Protein AF-A0A955DG25-F1 (afdb_monomer)

Nearest PDB structures (foldseek):
  6nkl-assembly1_D-2  TM=2.083E-01  e=7.242E+00  Haemophilus influenzae

Radius of gyration: 35.33 Å; Cα contacts (8 Å, |Δi|>4): 118; chains: 1; bounding box: 69×76×108 Å

Mean predicted aligned error: 14.89 Å

Foldseek 3Di:
DVVVVVVVVVVVVVVVVVVVVVVVVVVVVVVVVVVVVVVVVVVVVVVVVVCVVCVVVVVVVVPDDPQLFAQKDWDCFDADPVRDTDHTPPDIDGRPQLQDDDPVPHFRWDQDPVRDIDGSVQDDDPSVVVCCVPPDPPPSNVVRVVVVVVVVVVDDPVVVVVVVVVVVPPPPPPPPPPPPPPPVVVVVVPDDPVVVVVVVVVVVVVVVVPPD

Sequence (212 aa):
MYRARRTWWIVFGAAVTAVLLALAWITVTVIRLDDARAAGENDRLALWRMDAWLMPRLARESARSYAEYESYHAIDVAYNDQYMQLAPNQVYVASPLLTFESDVFPLHFQFDAQGTVTSPQVPTGNRRDLAEATCLLPGVVPDRENRMAAFVDAVDLDALRHRVETSVDVPAMTAAATPVPIPWIADAAGQTEVGQTARSLAEQSKRADGAA

Structure (mmCIF, N/CA/C/O backbone):
data_AF-A0A955DG25-F1
#
_entry.id   AF-A0A955DG25-F1
#
loop_
_atom_site.group_PDB
_atom_site.id
_atom_site.type_symbol
_atom_site.label_atom_id
_atom_site.label_alt_id
_atom_site.label_comp_id
_atom_site.label_asym_id
_atom_site.label_entity_id
_atom_site.label_seq_id
_atom_site.pdbx_PDB_ins_code
_atom_site.Cartn_x
_atom_site.Cartn_y
_atom_site.Cartn_z
_atom_site.occupancy
_atom_site.B_iso_or_equiv
_atom_site.auth_seq_id
_atom_site.auth_comp_id
_atom_site.auth_asym_id
_atom_site.auth_atom_id
_atom_site.pdbx_PDB_model_num
ATOM 1 N N . MET A 1 1 ? 40.930 6.396 -75.994 1.00 53.50 1 MET A N 1
ATOM 2 C CA . MET A 1 1 ? 40.266 7.498 -75.251 1.00 53.50 1 MET A CA 1
ATOM 3 C C . MET A 1 1 ? 39.022 7.094 -74.435 1.00 53.50 1 MET A C 1
ATOM 5 O O . MET A 1 1 ? 38.650 7.849 -73.549 1.00 53.50 1 MET A O 1
ATOM 9 N N . TYR A 1 2 ? 38.415 5.909 -74.617 1.00 56.81 2 TYR A N 1
ATOM 10 C CA . TYR A 1 2 ? 37.235 5.476 -73.830 1.00 56.81 2 TYR A CA 1
ATOM 11 C C . TYR A 1 2 ? 37.501 5.139 -72.344 1.00 56.81 2 TYR A C 1
ATOM 13 O O . TYR A 1 2 ? 36.599 5.256 -71.517 1.00 56.81 2 TYR A O 1
ATOM 21 N N . ARG A 1 3 ? 38.732 4.754 -71.969 1.00 62.50 3 ARG A N 1
ATOM 22 C CA . ARG A 1 3 ? 39.066 4.357 -70.585 1.00 62.50 3 ARG A CA 1
ATOM 23 C C . ARG A 1 3 ? 39.032 5.520 -69.583 1.00 62.50 3 ARG A C 1
ATOM 25 O O . ARG A 1 3 ? 38.525 5.335 -68.486 1.00 62.50 3 ARG A O 1
ATOM 32 N N . ALA A 1 4 ? 39.483 6.715 -69.974 1.00 70.00 4 ALA A N 1
ATOM 33 C CA . ALA A 1 4 ? 39.546 7.880 -69.082 1.00 70.00 4 ALA A CA 1
ATOM 34 C C . ALA A 1 4 ? 38.156 8.368 -68.633 1.00 70.00 4 ALA A C 1
ATOM 36 O O . ALA A 1 4 ? 37.971 8.726 -67.474 1.00 70.00 4 ALA A O 1
ATOM 37 N N . ARG A 1 5 ? 37.151 8.306 -69.522 1.00 79.94 5 ARG A N 1
ATOM 38 C CA . ARG A 1 5 ? 35.761 8.644 -69.172 1.00 79.94 5 ARG A CA 1
ATOM 39 C C . ARG A 1 5 ? 35.173 7.655 -68.166 1.00 79.94 5 ARG A C 1
ATOM 41 O O . ARG A 1 5 ? 34.505 8.075 -67.231 1.00 79.94 5 ARG A O 1
ATOM 48 N N . ARG A 1 6 ? 35.455 6.355 -68.316 1.00 82.81 6 ARG A N 1
ATOM 49 C CA . ARG A 1 6 ? 34.952 5.316 -67.403 1.00 82.81 6 ARG A CA 1
ATOM 50 C C . ARG A 1 6 ? 35.509 5.474 -65.985 1.00 82.81 6 ARG A C 1
ATOM 52 O O . ARG A 1 6 ? 34.750 5.332 -65.035 1.00 82.81 6 ARG A O 1
ATOM 59 N N . THR A 1 7 ? 36.790 5.814 -65.836 1.00 85.56 7 THR A N 1
ATOM 60 C CA . THR A 1 7 ? 37.400 6.040 -64.513 1.00 85.56 7 THR A CA 1
ATOM 61 C C . THR A 1 7 ? 36.779 7.236 -63.792 1.00 85.56 7 THR A C 1
ATOM 63 O O . THR A 1 7 ? 36.535 7.168 -62.593 1.00 85.56 7 THR A O 1
ATOM 66 N N . TRP A 1 8 ? 36.457 8.309 -64.518 1.00 90.12 8 TRP A N 1
ATOM 67 C CA . TRP A 1 8 ? 35.855 9.511 -63.932 1.00 90.12 8 TRP A CA 1
ATOM 68 C C . TRP A 1 8 ? 34.440 9.256 -63.387 1.00 90.12 8 TRP A C 1
ATOM 70 O O . TRP A 1 8 ? 34.118 9.673 -62.277 1.00 90.12 8 TRP A O 1
ATOM 80 N N . TRP A 1 9 ? 33.629 8.477 -64.111 1.00 93.56 9 TRP A N 1
ATOM 81 C CA . TRP A 1 9 ? 32.314 8.033 -63.632 1.00 93.56 9 TRP A CA 1
ATOM 82 C C . TRP A 1 9 ? 32.395 7.132 -62.395 1.00 93.56 9 TRP A C 1
ATOM 84 O O . TRP A 1 9 ? 31.532 7.222 -61.527 1.00 93.56 9 TRP A O 1
ATOM 9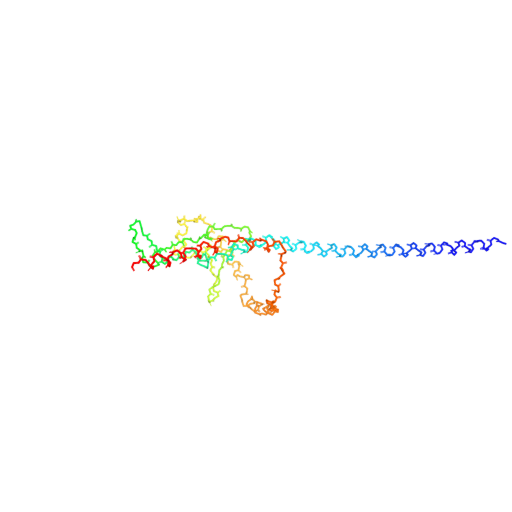4 N N . ILE A 1 10 ? 33.437 6.300 -62.282 1.00 94.62 10 ILE A N 1
ATOM 95 C CA . ILE A 1 10 ? 33.661 5.471 -61.089 1.00 94.62 10 ILE A CA 1
ATOM 96 C C . ILE A 1 10 ? 33.986 6.349 -59.876 1.00 94.62 10 ILE A C 1
ATOM 98 O O . ILE A 1 10 ? 33.404 6.142 -58.817 1.00 94.62 10 ILE A O 1
ATOM 102 N N . VAL A 1 11 ? 34.864 7.347 -60.026 1.00 93.56 11 VAL A N 1
ATOM 103 C CA . VAL A 1 11 ? 35.205 8.281 -58.935 1.00 93.56 11 VAL A CA 1
ATOM 104 C C . VAL A 1 11 ? 33.974 9.068 -58.486 1.00 93.56 11 VAL A C 1
ATOM 106 O O . VAL A 1 11 ? 33.716 9.173 -57.290 1.00 93.56 11 VAL A O 1
ATOM 109 N N . PHE A 1 12 ? 33.178 9.565 -59.435 1.00 94.94 12 PHE A N 1
ATOM 110 C CA . PHE A 1 12 ? 31.930 10.258 -59.127 1.00 94.94 12 PHE A CA 1
ATOM 111 C C . PHE A 1 12 ? 30.931 9.347 -58.397 1.00 94.94 12 PHE A C 1
ATOM 113 O O . PHE A 1 12 ? 30.417 9.713 -57.342 1.00 94.94 12 PHE A O 1
ATOM 120 N N . GLY A 1 13 ? 30.700 8.136 -58.914 1.00 96.56 13 GLY A N 1
ATOM 121 C CA . GLY A 1 13 ? 29.813 7.159 -58.283 1.00 96.56 13 GLY A CA 1
ATOM 122 C C . GLY A 1 13 ? 30.269 6.773 -56.874 1.00 96.56 13 GLY A C 1
ATOM 123 O O . GLY A 1 13 ? 29.444 6.691 -55.965 1.00 96.56 13 GLY A O 1
ATOM 124 N N . ALA A 1 14 ? 31.577 6.609 -56.661 1.00 96.25 14 ALA A N 1
ATOM 125 C CA . ALA A 1 14 ? 32.151 6.353 -55.343 1.00 96.25 14 ALA A CA 1
ATOM 126 C C . ALA A 1 14 ? 31.916 7.526 -54.377 1.00 96.25 14 ALA A C 1
ATOM 128 O O . ALA A 1 14 ? 31.499 7.297 -53.244 1.00 96.25 14 ALA A O 1
ATOM 129 N N . ALA A 1 15 ? 32.108 8.771 -54.827 1.00 95.31 15 ALA A N 1
ATOM 130 C CA . ALA A 1 15 ? 31.859 9.960 -54.011 1.00 95.31 15 ALA A CA 1
ATOM 131 C C . ALA A 1 15 ? 30.381 10.079 -53.601 1.00 95.31 15 ALA A C 1
ATOM 133 O O . ALA A 1 15 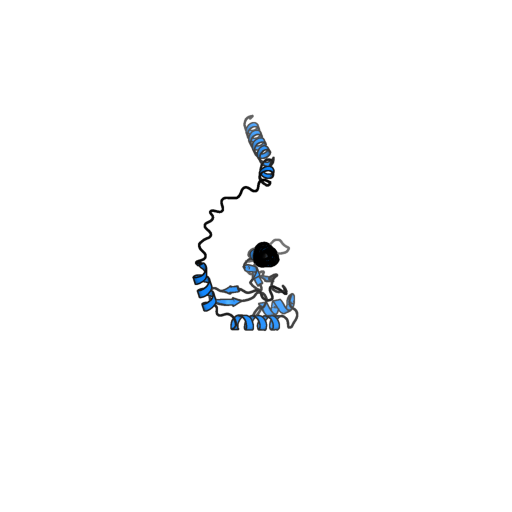? 30.082 10.266 -52.424 1.00 95.31 15 ALA A O 1
ATOM 134 N N . VAL A 1 16 ? 29.451 9.894 -54.542 1.00 97.75 16 VAL A N 1
ATOM 135 C CA . VAL A 1 16 ? 28.005 9.901 -54.254 1.00 97.75 16 VAL A CA 1
ATOM 136 C C . VAL A 1 16 ? 27.633 8.782 -53.280 1.00 97.75 16 VAL A C 1
ATOM 138 O O . VAL A 1 16 ? 26.905 9.017 -52.319 1.00 97.75 16 VAL A O 1
ATOM 141 N N . THR A 1 17 ? 28.169 7.577 -53.482 1.00 97.88 17 THR A N 1
ATOM 142 C CA . THR A 1 17 ? 27.906 6.432 -52.597 1.00 97.88 17 THR A CA 1
ATOM 143 C C . THR A 1 17 ? 28.418 6.691 -51.181 1.00 97.88 17 THR A C 1
ATOM 145 O O . THR A 1 17 ? 27.712 6.403 -50.219 1.00 97.88 17 THR A O 1
ATOM 148 N N . ALA A 1 18 ? 29.607 7.283 -51.038 1.00 97.50 18 ALA A N 1
ATOM 149 C CA . ALA A 1 18 ? 30.157 7.652 -49.737 1.00 97.50 18 ALA A CA 1
ATOM 150 C C . ALA A 1 18 ? 29.274 8.678 -49.009 1.00 97.50 18 ALA A C 1
ATOM 152 O O . ALA A 1 18 ? 29.005 8.517 -47.820 1.00 97.50 18 ALA A O 1
ATOM 153 N N . VAL A 1 19 ? 28.769 9.691 -49.723 1.00 97.88 19 VAL A N 1
ATOM 154 C CA . VAL A 1 19 ? 27.844 10.687 -49.155 1.00 97.88 19 VAL A CA 1
ATOM 155 C C . VAL A 1 19 ? 26.527 10.039 -48.724 1.00 97.88 19 VAL A C 1
ATOM 157 O O . VAL A 1 19 ? 26.056 10.299 -47.619 1.00 97.88 19 VAL A O 1
ATOM 160 N N . LEU A 1 20 ? 25.944 9.166 -49.550 1.00 98.06 20 LEU A N 1
ATOM 161 C CA . LEU A 1 20 ? 24.702 8.465 -49.206 1.00 98.06 20 LEU A CA 1
ATOM 162 C C . LEU A 1 20 ? 24.877 7.528 -48.008 1.00 98.06 20 LEU A C 1
ATOM 164 O O . LEU A 1 20 ? 24.003 7.483 -47.147 1.00 98.06 20 LEU A O 1
ATOM 168 N N . LEU A 1 21 ? 26.007 6.821 -47.916 1.00 98.06 21 LEU A N 1
ATOM 169 C CA . LEU A 1 21 ? 26.331 5.991 -46.755 1.00 98.06 21 LEU A CA 1
ATOM 170 C C . LEU A 1 21 ? 26.481 6.831 -45.487 1.00 98.06 21 LEU A C 1
ATOM 172 O O . LEU A 1 21 ? 25.949 6.446 -44.449 1.00 98.06 21 LEU A O 1
ATOM 176 N N . ALA A 1 22 ? 27.155 7.981 -45.568 1.00 97.69 22 ALA A N 1
ATOM 177 C CA . ALA A 1 22 ? 27.288 8.890 -44.435 1.00 97.69 22 ALA A CA 1
ATOM 178 C C . ALA A 1 22 ? 25.919 9.416 -43.973 1.00 97.69 22 ALA A C 1
ATOM 180 O O . ALA A 1 22 ? 25.624 9.386 -42.781 1.00 97.69 22 ALA A O 1
ATOM 181 N N . LEU A 1 23 ? 25.058 9.831 -44.909 1.00 98.19 23 LEU A N 1
ATOM 182 C CA . LEU A 1 23 ? 23.711 10.304 -44.592 1.00 98.19 23 LEU A CA 1
ATOM 183 C C . LEU A 1 23 ? 22.862 9.191 -43.966 1.00 98.19 23 LEU A C 1
ATOM 185 O O . LEU A 1 23 ? 22.279 9.395 -42.906 1.00 98.19 23 LEU A O 1
ATOM 189 N N . ALA A 1 24 ? 22.849 8.001 -44.573 1.00 97.50 24 ALA A N 1
ATOM 190 C CA . ALA A 1 24 ? 22.124 6.846 -44.053 1.00 97.50 24 ALA A CA 1
ATOM 191 C C . ALA A 1 24 ? 22.615 6.449 -42.653 1.00 97.50 24 ALA A C 1
ATOM 193 O O . ALA A 1 24 ? 21.808 6.148 -41.775 1.00 97.50 24 ALA A O 1
ATOM 194 N N . TRP A 1 25 ? 23.929 6.495 -42.417 1.00 98.31 25 TRP A N 1
ATOM 195 C CA . TRP A 1 25 ? 24.515 6.210 -41.111 1.00 98.31 25 TRP A CA 1
ATOM 196 C C . TRP A 1 25 ? 24.087 7.230 -40.047 1.00 98.31 25 TRP A C 1
ATOM 198 O O . TRP A 1 25 ? 23.696 6.833 -38.945 1.00 98.31 25 TRP A O 1
ATOM 208 N N . ILE A 1 26 ? 24.085 8.526 -40.377 1.00 97.88 26 ILE A N 1
ATOM 209 C CA . ILE A 1 26 ? 23.597 9.579 -39.473 1.00 97.88 26 ILE A CA 1
ATOM 210 C C . ILE A 1 26 ? 22.108 9.375 -39.181 1.00 97.88 26 ILE A C 1
ATOM 212 O O . ILE A 1 26 ? 21.716 9.392 -38.017 1.00 97.88 26 ILE A O 1
ATOM 216 N N . THR A 1 27 ? 21.284 9.111 -40.199 1.00 97.50 27 THR A N 1
ATOM 217 C CA . THR A 1 27 ? 19.847 8.856 -40.022 1.00 97.50 27 THR A CA 1
ATOM 218 C C . THR A 1 27 ? 19.591 7.668 -39.096 1.00 97.50 27 THR A C 1
ATOM 220 O O . THR A 1 27 ? 18.805 7.787 -38.161 1.00 97.50 27 THR A O 1
ATOM 223 N N . VAL A 1 28 ? 20.291 6.545 -39.288 1.00 97.19 28 VAL A N 1
ATOM 224 C CA . VAL A 1 28 ? 20.166 5.376 -38.400 1.00 97.19 28 VAL A CA 1
ATOM 225 C C . VAL A 1 28 ? 20.610 5.708 -36.974 1.00 97.19 28 VAL A C 1
ATOM 227 O O . VAL A 1 28 ? 20.003 5.233 -36.018 1.00 97.19 28 VAL A O 1
ATOM 230 N N . THR A 1 29 ? 21.646 6.531 -36.812 1.00 96.31 29 THR A N 1
ATOM 231 C CA . THR A 1 29 ? 22.130 6.947 -35.489 1.00 96.31 29 THR A CA 1
ATOM 232 C C . THR A 1 29 ? 21.106 7.816 -34.760 1.00 96.31 29 THR A C 1
ATOM 234 O O . THR A 1 29 ? 20.857 7.584 -33.581 1.00 96.31 29 THR A O 1
ATOM 237 N N . VAL A 1 30 ? 20.475 8.768 -35.456 1.00 97.00 30 VAL A N 1
ATOM 238 C CA . VAL A 1 30 ? 19.411 9.612 -34.885 1.00 97.00 30 VAL A CA 1
ATOM 239 C C . VAL A 1 30 ? 18.206 8.766 -34.473 1.00 97.00 30 VAL A C 1
ATOM 241 O O . VAL A 1 30 ? 17.768 8.877 -33.336 1.00 97.00 30 VAL A O 1
ATOM 244 N N . ILE A 1 31 ? 17.743 7.850 -35.333 1.00 96.31 31 ILE A N 1
ATOM 245 C CA . ILE A 1 31 ? 16.610 6.964 -35.009 1.00 96.31 31 ILE A CA 1
ATOM 246 C C . ILE A 1 31 ? 16.902 6.134 -33.751 1.00 96.31 31 ILE A C 1
ATOM 248 O O . ILE A 1 31 ? 16.075 6.065 -32.850 1.00 96.31 31 ILE A O 1
ATOM 252 N N . ARG A 1 32 ? 18.109 5.564 -33.634 1.00 94.44 32 ARG A N 1
ATOM 253 C CA . ARG A 1 32 ? 18.503 4.792 -32.442 1.00 94.44 32 ARG A CA 1
ATOM 254 C C . ARG A 1 32 ? 18.518 5.628 -31.161 1.00 94.44 32 ARG A C 1
ATOM 256 O O . ARG A 1 32 ? 18.238 5.096 -30.089 1.00 94.44 32 ARG A O 1
ATOM 263 N N . LEU A 1 33 ? 18.885 6.907 -31.254 1.00 94.94 33 LEU A N 1
ATOM 264 C CA . LEU A 1 33 ? 18.873 7.825 -30.112 1.00 94.94 33 LEU A CA 1
ATOM 265 C C . LEU A 1 33 ? 17.444 8.204 -29.714 1.00 94.94 33 LEU A C 1
ATOM 267 O O . LEU A 1 33 ? 17.143 8.242 -28.521 1.00 94.94 33 LEU A O 1
ATOM 271 N N . ASP A 1 34 ? 16.572 8.441 -30.693 1.00 93.94 34 ASP A N 1
ATOM 272 C CA . ASP A 1 34 ? 15.161 8.740 -30.449 1.00 93.94 34 ASP A CA 1
ATOM 273 C C . ASP A 1 34 ? 14.436 7.544 -29.819 1.00 93.94 34 ASP A C 1
ATOM 275 O O . ASP A 1 34 ? 13.716 7.730 -28.839 1.00 93.94 34 ASP A O 1
ATOM 279 N N . ASP A 1 35 ? 14.697 6.318 -30.284 1.00 92.75 35 ASP A N 1
ATOM 280 C CA . ASP A 1 35 ? 14.146 5.093 -29.687 1.00 92.75 35 ASP A CA 1
ATOM 281 C C . ASP A 1 35 ? 14.567 4.941 -28.214 1.00 92.75 35 ASP A C 1
ATOM 283 O O . ASP A 1 35 ? 13.740 4.658 -27.343 1.00 92.75 35 ASP A O 1
ATOM 287 N N . ALA A 1 36 ? 15.847 5.189 -27.906 1.00 90.69 36 ALA A N 1
ATOM 288 C CA . ALA A 1 36 ? 16.353 5.144 -26.534 1.00 90.69 36 ALA A CA 1
ATOM 289 C C . ALA A 1 36 ? 15.727 6.235 -25.645 1.00 90.69 36 ALA A C 1
ATOM 291 O O . ALA A 1 36 ? 15.409 5.987 -24.480 1.00 90.69 36 ALA A O 1
ATOM 292 N N . ARG A 1 37 ? 15.510 7.441 -26.190 1.00 89.19 37 ARG A N 1
ATOM 293 C CA . ARG A 1 37 ? 14.840 8.540 -25.481 1.00 89.19 37 ARG A CA 1
ATOM 294 C C . ARG A 1 37 ? 13.361 8.234 -25.233 1.00 89.19 37 ARG A C 1
ATOM 296 O O . ARG A 1 37 ? 12.865 8.516 -24.145 1.00 89.19 37 ARG A O 1
ATOM 303 N N . ALA A 1 38 ? 12.676 7.648 -26.213 1.00 90.25 38 ALA A N 1
ATOM 304 C CA . ALA A 1 38 ? 11.273 7.263 -26.107 1.00 90.25 38 ALA A CA 1
ATOM 305 C C . ALA A 1 38 ? 11.058 6.171 -25.050 1.00 90.25 38 ALA A C 1
ATOM 307 O O . ALA A 1 38 ? 10.103 6.255 -24.280 1.00 90.25 38 ALA A O 1
ATOM 308 N N . ALA A 1 39 ? 11.963 5.189 -24.959 1.00 87.69 39 ALA A N 1
ATOM 309 C CA . ALA A 1 39 ? 11.925 4.177 -23.904 1.00 87.69 39 ALA A CA 1
ATOM 310 C C . ALA A 1 39 ? 12.012 4.814 -22.504 1.00 87.69 39 ALA A C 1
ATOM 312 O O . ALA A 1 39 ? 11.156 4.558 -21.660 1.00 87.69 39 ALA A O 1
ATOM 313 N N . GLY A 1 40 ? 12.971 5.723 -22.287 1.00 90.19 40 GLY A N 1
ATOM 314 C CA . GLY A 1 40 ? 13.120 6.407 -20.998 1.00 90.19 40 GLY A CA 1
ATOM 315 C C . GLY A 1 40 ? 11.932 7.305 -20.627 1.00 90.19 40 GLY A C 1
ATOM 316 O O . GLY A 1 40 ? 11.541 7.362 -19.461 1.00 90.19 40 GLY A O 1
ATOM 317 N N . GLU A 1 41 ? 11.324 7.987 -21.602 1.00 93.12 41 GLU A N 1
ATOM 318 C CA . GLU A 1 41 ? 10.116 8.789 -21.361 1.00 93.12 41 GLU A CA 1
ATOM 319 C C . GLU A 1 41 ? 8.910 7.903 -21.022 1.00 93.12 41 GLU A C 1
ATOM 321 O O . GLU A 1 41 ? 8.152 8.222 -20.109 1.00 93.12 41 GLU A O 1
ATOM 326 N N . ASN A 1 42 ? 8.756 6.758 -21.694 1.00 91.56 42 ASN A N 1
ATOM 327 C CA . ASN A 1 42 ? 7.696 5.801 -21.383 1.00 91.56 42 ASN A CA 1
ATOM 328 C C . ASN A 1 42 ? 7.823 5.255 -19.958 1.00 91.56 42 ASN A C 1
ATOM 330 O O . ASN A 1 42 ? 6.819 5.204 -19.247 1.00 91.56 42 ASN A O 1
ATOM 334 N N . ASP A 1 43 ? 9.037 4.912 -19.523 1.00 93.25 43 ASP A N 1
ATOM 335 C CA . ASP A 1 43 ? 9.297 4.448 -18.157 1.00 93.25 43 ASP A CA 1
ATOM 336 C C . ASP A 1 43 ? 8.965 5.537 -17.131 1.00 93.25 43 ASP A C 1
ATOM 338 O O . ASP A 1 43 ? 8.280 5.285 -16.136 1.00 93.25 43 ASP A O 1
ATOM 342 N N . ARG A 1 44 ? 9.376 6.782 -17.398 1.00 93.62 44 ARG A N 1
ATOM 343 C CA . ARG A 1 44 ? 9.054 7.934 -16.549 1.00 93.62 44 ARG A CA 1
ATOM 344 C C . ARG A 1 44 ? 7.547 8.180 -16.467 1.00 93.62 44 ARG A C 1
ATOM 346 O O . ARG A 1 44 ? 7.033 8.434 -15.379 1.00 93.62 44 ARG A O 1
ATOM 353 N N . LEU A 1 45 ? 6.831 8.100 -17.588 1.00 96.69 45 LEU A N 1
ATOM 354 C CA . LEU A 1 45 ? 5.376 8.253 -17.632 1.00 96.69 45 LEU A CA 1
ATOM 355 C C . LEU A 1 45 ? 4.665 7.103 -16.921 1.00 96.69 45 LEU A C 1
ATOM 357 O O . LEU A 1 45 ? 3.665 7.338 -16.245 1.00 96.69 45 LEU A O 1
ATOM 361 N N . ALA A 1 46 ? 5.163 5.874 -17.057 1.00 96.50 46 ALA A N 1
ATOM 362 C CA . ALA A 1 46 ? 4.643 4.724 -16.333 1.00 96.50 46 ALA A CA 1
ATOM 363 C C . ALA A 1 46 ? 4.804 4.929 -14.824 1.00 96.50 46 ALA A C 1
ATOM 365 O O . ALA A 1 46 ? 3.817 4.828 -14.098 1.00 96.50 46 ALA A O 1
ATOM 366 N N . LEU A 1 47 ? 5.997 5.320 -14.369 1.00 96.38 47 LEU A N 1
ATOM 367 C CA . LEU A 1 47 ? 6.255 5.613 -12.961 1.00 96.38 47 LEU A CA 1
ATOM 368 C C . LEU A 1 47 ? 5.366 6.750 -12.452 1.00 96.38 47 LEU A C 1
ATOM 370 O O . LEU A 1 47 ? 4.757 6.627 -11.396 1.00 96.38 47 LEU A O 1
ATOM 374 N N . TRP A 1 48 ? 5.224 7.826 -13.228 1.00 95.31 48 TRP A N 1
ATOM 375 C CA . TRP A 1 48 ? 4.368 8.947 -12.848 1.00 95.31 48 TRP A CA 1
ATOM 376 C C . TRP A 1 48 ? 2.889 8.551 -12.771 1.00 95.31 48 TRP A C 1
ATOM 378 O O . TRP A 1 48 ? 2.188 8.964 -11.853 1.00 95.31 48 TRP A O 1
ATOM 388 N N . ARG A 1 49 ? 2.404 7.704 -13.689 1.00 96.25 49 ARG A N 1
ATOM 389 C CA . ARG A 1 49 ? 1.038 7.155 -13.634 1.00 96.25 49 ARG A CA 1
ATOM 390 C C . ARG A 1 49 ? 0.835 6.245 -12.427 1.00 96.25 49 ARG A C 1
ATOM 392 O O . ARG A 1 49 ? -0.227 6.301 -11.813 1.00 96.25 49 ARG A O 1
ATOM 399 N N . MET A 1 50 ? 1.827 5.420 -12.095 1.00 95.88 50 MET A N 1
ATOM 400 C CA . MET A 1 50 ? 1.789 4.570 -10.905 1.00 95.88 50 MET A CA 1
ATOM 401 C C . MET A 1 50 ? 1.740 5.417 -9.631 1.00 95.88 50 MET A C 1
ATOM 403 O O . MET A 1 50 ? 0.879 5.187 -8.785 1.00 95.88 50 MET A O 1
ATOM 407 N N . ASP A 1 51 ? 2.597 6.433 -9.532 1.00 95.12 51 ASP A N 1
ATOM 408 C CA . ASP A 1 51 ? 2.657 7.331 -8.378 1.00 95.12 51 ASP A CA 1
ATOM 409 C C . ASP A 1 51 ? 1.359 8.135 -8.222 1.00 95.12 51 ASP A C 1
ATOM 411 O O . ASP A 1 51 ? 0.729 8.121 -7.165 1.00 95.12 51 ASP A O 1
ATOM 415 N N . ALA A 1 52 ? 0.860 8.723 -9.312 1.00 94.94 52 ALA A N 1
ATOM 416 C CA . ALA A 1 52 ? -0.408 9.448 -9.314 1.00 94.94 52 ALA A CA 1
ATOM 417 C C . ALA A 1 52 ? -1.605 8.559 -8.923 1.00 94.94 52 ALA A C 1
ATOM 419 O O . ALA A 1 52 ? -2.556 9.037 -8.302 1.00 94.94 52 ALA A O 1
ATOM 420 N N . TRP A 1 53 ? -1.577 7.265 -9.259 1.00 94.38 53 TRP A N 1
ATOM 421 C CA . TRP A 1 53 ? -2.613 6.315 -8.852 1.00 94.38 53 TRP A CA 1
ATOM 422 C C . TRP A 1 53 ? -2.490 5.897 -7.377 1.00 94.38 53 TRP A C 1
ATOM 424 O O . TRP A 1 53 ? -3.511 5.691 -6.707 1.00 94.38 53 TRP A O 1
ATOM 434 N N . LEU A 1 54 ? -1.266 5.780 -6.856 1.00 94.62 54 LEU A N 1
ATOM 435 C CA . LEU A 1 54 ? -0.994 5.353 -5.483 1.00 94.62 54 LEU A CA 1
ATOM 436 C C . LEU A 1 54 ? -1.197 6.482 -4.461 1.00 94.62 54 LEU A C 1
ATOM 438 O O . LEU A 1 54 ? -1.772 6.243 -3.398 1.00 94.62 54 LEU A O 1
ATOM 442 N N . MET A 1 55 ? -0.785 7.709 -4.781 1.00 94.50 55 MET A N 1
ATOM 443 C CA . MET A 1 55 ? -0.753 8.836 -3.841 1.00 94.50 55 MET A CA 1
ATOM 444 C C . MET A 1 55 ? -2.087 9.103 -3.121 1.00 94.50 55 MET A C 1
ATOM 446 O O . MET A 1 55 ? -2.091 9.148 -1.890 1.00 94.50 55 MET A O 1
ATOM 450 N N . PRO A 1 56 ? -3.251 9.192 -3.797 1.00 93.81 56 PRO A N 1
ATOM 451 C CA . PRO A 1 56 ? -4.526 9.431 -3.110 1.00 93.81 56 PRO A CA 1
ATOM 452 C C . PRO A 1 56 ? -4.958 8.278 -2.195 1.00 93.81 56 PRO A C 1
ATOM 454 O O . PRO A 1 56 ? -5.755 8.463 -1.275 1.00 93.81 56 PRO A O 1
ATOM 457 N N . ARG A 1 57 ? -4.481 7.059 -2.463 1.00 91.81 57 ARG A N 1
ATOM 458 C CA . ARG A 1 57 ? -4.744 5.894 -1.614 1.00 91.81 57 ARG A CA 1
ATOM 459 C C . ARG A 1 57 ? -3.890 5.958 -0.359 1.00 91.81 57 ARG A C 1
ATOM 461 O O . ARG A 1 57 ? -4.437 5.862 0.732 1.00 91.81 57 ARG A O 1
ATOM 468 N N . LEU A 1 58 ? -2.597 6.219 -0.524 1.00 91.12 58 LEU A N 1
ATOM 469 C CA . LEU A 1 58 ? -1.674 6.359 0.594 1.00 91.12 58 LEU A CA 1
ATOM 470 C C . LEU A 1 58 ? -2.051 7.535 1.504 1.00 91.12 58 LEU A C 1
ATOM 472 O O . LEU A 1 58 ? -2.042 7.382 2.718 1.00 91.12 58 LEU A O 1
ATOM 476 N N . ALA A 1 59 ? -2.473 8.666 0.929 1.00 92.75 59 ALA A N 1
ATOM 477 C CA . ALA A 1 59 ? -2.916 9.836 1.687 1.00 92.75 59 ALA A CA 1
ATOM 478 C C . ALA A 1 59 ? -4.114 9.536 2.608 1.00 92.75 59 ALA A C 1
ATOM 480 O O . ALA A 1 59 ? -4.193 10.064 3.716 1.00 92.75 59 ALA A O 1
ATOM 481 N N . ARG A 1 60 ? -5.041 8.669 2.171 1.00 91.25 60 ARG A N 1
ATOM 482 C CA . ARG A 1 60 ? -6.163 8.230 3.014 1.00 91.25 60 ARG A CA 1
ATOM 483 C C . ARG A 1 60 ? -5.685 7.359 4.163 1.00 91.25 60 ARG A C 1
ATOM 485 O O . ARG A 1 60 ? -6.094 7.598 5.289 1.00 91.25 60 ARG A O 1
ATOM 492 N N . GLU A 1 61 ? -4.807 6.399 3.890 1.00 91.00 61 GLU A N 1
ATOM 493 C CA . GLU A 1 61 ? -4.277 5.522 4.937 1.00 91.00 61 GLU A CA 1
ATOM 494 C C . GLU A 1 61 ? -3.402 6.289 5.942 1.00 91.00 61 GLU A C 1
ATOM 496 O O . GLU A 1 61 ? -3.493 6.028 7.137 1.00 91.00 61 GLU A O 1
ATOM 501 N N . SER A 1 62 ? -2.639 7.301 5.504 1.00 90.44 62 SER A N 1
ATOM 502 C CA . SER A 1 62 ? -1.836 8.147 6.404 1.00 90.44 62 SER A CA 1
ATOM 503 C C . SER A 1 62 ? -2.667 9.078 7.286 1.00 90.44 62 SER A C 1
ATOM 505 O O . SER A 1 62 ? -2.183 9.543 8.312 1.00 90.44 62 SER A O 1
ATOM 507 N N . ALA A 1 63 ? -3.895 9.396 6.870 1.00 92.25 63 ALA A N 1
ATOM 508 C CA . ALA A 1 63 ? -4.806 10.230 7.647 1.00 92.25 63 ALA A CA 1
ATOM 509 C C . ALA A 1 63 ? -5.591 9.429 8.702 1.00 92.25 63 ALA A C 1
ATOM 511 O O . ALA A 1 63 ? -6.253 10.036 9.545 1.00 92.25 63 ALA A O 1
ATOM 512 N N . ARG A 1 64 ? -5.544 8.089 8.662 1.00 91.75 64 ARG A N 1
ATOM 513 C CA . ARG A 1 64 ? -6.233 7.242 9.642 1.00 91.75 64 ARG A CA 1
ATOM 514 C C . ARG A 1 64 ? -5.537 7.292 10.992 1.00 91.75 64 ARG A C 1
ATOM 516 O O . ARG A 1 64 ? -4.312 7.243 11.084 1.00 91.75 64 ARG A O 1
ATOM 523 N N . SER A 1 65 ? -6.341 7.324 12.049 1.00 91.19 65 SER A N 1
ATOM 524 C CA . SER A 1 65 ? -5.834 7.179 13.411 1.00 91.19 65 SER A CA 1
ATOM 525 C C . SER A 1 65 ? -5.378 5.744 13.670 1.00 91.19 65 SER A C 1
ATOM 527 O O . SER A 1 65 ? -5.993 4.792 13.190 1.00 91.19 65 SER A O 1
ATOM 529 N N . TYR A 1 66 ? -4.354 5.586 14.508 1.00 89.31 66 TYR A N 1
ATOM 530 C CA . TYR A 1 66 ? -3.902 4.278 14.985 1.00 89.31 66 TYR A CA 1
ATOM 531 C C . TYR A 1 66 ? -5.043 3.462 15.622 1.00 89.31 66 TYR A C 1
ATOM 533 O O . TYR A 1 66 ? -5.144 2.263 15.388 1.00 89.31 66 TYR A O 1
ATOM 541 N N . ALA A 1 67 ? -5.964 4.112 16.343 1.00 90.75 67 ALA A N 1
ATOM 542 C CA . ALA A 1 67 ? -7.091 3.436 16.994 1.00 90.75 67 ALA A CA 1
ATOM 543 C C . ALA A 1 67 ? -8.045 2.726 16.008 1.00 90.75 67 ALA A C 1
ATOM 545 O O . ALA A 1 67 ? -8.762 1.804 16.394 1.00 90.75 67 ALA A O 1
ATOM 546 N N . GLU A 1 68 ? -8.054 3.114 14.726 1.00 92.88 68 GLU A N 1
ATOM 547 C CA . GLU A 1 68 ? -8.850 2.428 13.699 1.00 92.88 68 GLU A CA 1
ATOM 548 C C . GLU A 1 68 ? -8.273 1.057 13.319 1.00 92.88 68 GLU A C 1
ATOM 550 O O . GLU A 1 68 ? -8.999 0.226 12.776 1.00 92.88 68 GLU A O 1
ATOM 555 N N . TYR A 1 69 ? -7.002 0.780 13.612 1.00 93.06 69 TYR A N 1
ATOM 556 C CA . TYR A 1 69 ? -6.382 -0.521 13.344 1.00 93.06 69 TYR A CA 1
ATOM 557 C C . TYR A 1 69 ? -6.691 -1.569 14.423 1.00 93.06 69 TYR A C 1
ATOM 559 O O . TYR A 1 69 ? -6.399 -2.752 14.246 1.00 93.06 69 TYR A O 1
ATOM 567 N N . GLU A 1 70 ? -7.374 -1.180 15.500 1.00 91.75 70 GLU A N 1
ATOM 568 C CA . GLU A 1 70 ? -8.000 -2.118 16.425 1.00 91.75 70 GLU A CA 1
ATOM 569 C C . GLU A 1 70 ? -9.432 -2.427 15.983 1.00 91.75 70 GLU A C 1
ATOM 571 O O . GLU A 1 70 ? -10.162 -1.547 15.545 1.00 91.75 70 GLU A O 1
ATOM 576 N N . SER A 1 71 ? -9.888 -3.673 16.134 1.00 92.75 71 SER A N 1
ATOM 577 C CA . SER A 1 71 ? -11.263 -4.056 15.758 1.00 92.75 71 SER A CA 1
ATOM 578 C C . SER A 1 71 ? -12.329 -3.238 16.503 1.00 92.75 71 SER A C 1
ATOM 580 O O . SER A 1 71 ? -13.357 -2.873 15.935 1.00 92.75 71 SER A O 1
ATOM 582 N N . TYR A 1 72 ? -12.055 -2.935 17.773 1.00 93.19 72 TYR A N 1
ATOM 583 C CA . TYR A 1 72 ? -12.856 -2.063 18.626 1.00 93.19 72 TYR A CA 1
ATOM 584 C C . TYR A 1 72 ? -11.907 -1.263 19.504 1.00 93.19 72 TYR A C 1
ATOM 586 O O . TYR A 1 72 ? -11.064 -1.877 20.159 1.00 93.19 72 TYR A O 1
ATOM 594 N N . HIS A 1 73 ? -12.091 0.052 19.561 1.00 91.50 73 HIS A N 1
ATOM 595 C CA . HIS A 1 73 ? -11.347 0.929 20.462 1.00 91.50 73 HIS A CA 1
ATOM 596 C C . HIS A 1 73 ? -12.302 1.604 21.447 1.00 91.50 73 HIS A C 1
ATOM 598 O O . HIS A 1 73 ? -13.481 1.826 21.152 1.00 91.50 73 HIS A O 1
ATOM 604 N N . ALA A 1 74 ? -11.793 1.894 22.640 1.00 91.06 74 ALA A N 1
ATOM 605 C CA . ALA A 1 74 ? -12.528 2.649 23.640 1.00 91.06 74 ALA A CA 1
ATOM 606 C C . ALA A 1 74 ? -12.505 4.145 23.304 1.00 91.06 74 ALA A C 1
ATOM 608 O O . ALA A 1 74 ? -11.511 4.653 22.786 1.00 91.06 74 ALA A O 1
ATOM 609 N N . ILE A 1 75 ? -13.590 4.849 23.625 1.00 88.81 75 ILE A N 1
ATOM 610 C CA . ILE A 1 75 ? -13.606 6.315 23.602 1.00 88.81 75 ILE A CA 1
ATOM 611 C C . ILE A 1 75 ? -13.414 6.833 25.029 1.00 88.81 75 ILE A C 1
ATOM 613 O O . ILE A 1 75 ? -14.083 6.367 25.953 1.00 88.81 75 ILE A O 1
ATOM 6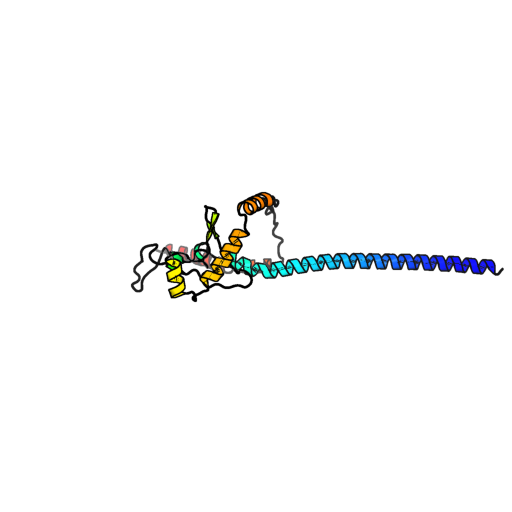17 N N . ASP A 1 76 ? -12.550 7.834 25.197 1.00 85.81 76 ASP A N 1
ATOM 618 C CA . ASP A 1 76 ? -12.288 8.458 26.502 1.00 85.81 76 ASP A CA 1
ATOM 619 C C . ASP A 1 76 ? -13.471 9.286 27.018 1.00 85.81 76 ASP A C 1
ATOM 621 O O . ASP A 1 76 ? -13.688 9.403 28.226 1.00 85.81 76 ASP A O 1
ATOM 625 N N . VAL A 1 77 ? -14.242 9.878 26.103 1.00 88.56 77 VAL A N 1
ATOM 626 C CA . VAL A 1 77 ? -15.352 10.771 26.432 1.00 88.56 77 VAL A CA 1
ATOM 627 C C . VAL A 1 77 ? -16.589 10.346 25.655 1.00 88.56 77 VAL A C 1
ATOM 629 O O . VAL A 1 77 ? -16.679 10.533 24.443 1.00 88.56 77 VAL A O 1
ATOM 632 N N . ALA A 1 78 ? -17.562 9.799 26.376 1.00 90.75 78 ALA A N 1
ATOM 633 C CA . ALA A 1 78 ? -18.888 9.494 25.864 1.00 90.75 78 ALA A CA 1
ATOM 634 C C . ALA A 1 78 ? -19.939 10.024 26.840 1.00 90.75 78 ALA A C 1
ATOM 636 O O . ALA A 1 78 ? -19.748 9.982 28.056 1.00 90.75 78 ALA A O 1
ATOM 637 N N . TYR A 1 79 ? -21.049 10.516 26.302 1.00 91.81 79 TYR A N 1
ATOM 638 C CA . TYR A 1 79 ? -22.189 10.986 27.079 1.00 91.81 79 TYR A CA 1
ATOM 639 C C . TYR A 1 79 ? -23.408 10.146 26.726 1.00 91.81 79 TYR A C 1
ATOM 641 O O . TYR A 1 79 ? -23.583 9.759 25.569 1.00 91.81 79 TYR A O 1
ATOM 649 N N . ASN A 1 80 ? -24.248 9.862 27.716 1.00 92.69 80 ASN A N 1
ATOM 650 C CA . ASN A 1 80 ? -25.564 9.291 27.453 1.00 92.69 80 ASN A CA 1
ATOM 651 C C . ASN A 1 80 ? -26.554 10.375 26.973 1.00 92.69 80 ASN A C 1
ATOM 653 O O . ASN A 1 80 ? -26.222 11.556 26.861 1.00 92.69 80 ASN A O 1
ATOM 657 N N . ASP A 1 81 ? -27.792 9.969 26.712 1.00 92.88 81 ASP A N 1
ATOM 658 C CA . ASP A 1 81 ? -28.909 10.843 26.334 1.00 92.88 81 ASP A CA 1
ATOM 659 C C . ASP A 1 81 ? -29.238 11.926 27.379 1.00 92.88 81 ASP A C 1
ATOM 661 O O . ASP A 1 81 ? -29.788 12.973 27.044 1.00 92.88 81 ASP A O 1
ATOM 665 N N . GLN A 1 82 ? -28.859 11.703 28.637 1.00 95.12 82 GLN A N 1
ATOM 666 C CA . GLN A 1 82 ? -29.004 12.644 29.749 1.00 95.12 82 GLN A CA 1
ATOM 667 C C . GLN A 1 82 ? -27.790 13.573 29.929 1.00 95.12 82 GLN A C 1
ATOM 669 O O . GLN A 1 82 ? -27.713 14.281 30.933 1.00 95.12 82 GLN A O 1
ATOM 674 N N . TYR A 1 83 ? -26.840 13.584 28.986 1.00 92.50 83 TYR A N 1
ATOM 675 C CA . TYR A 1 83 ? -25.590 14.354 29.052 1.00 92.50 83 TYR A CA 1
ATOM 676 C C . TYR A 1 83 ? -24.696 14.016 30.256 1.00 92.50 83 TYR A C 1
ATOM 678 O O . TYR A 1 83 ? -23.836 14.806 30.650 1.00 92.50 83 TYR A O 1
ATOM 686 N N . MET A 1 84 ? -24.856 12.827 30.836 1.00 92.88 84 MET A N 1
ATOM 687 C CA . MET A 1 84 ? -23.968 12.319 31.874 1.00 92.88 84 MET A CA 1
ATOM 688 C C . MET A 1 84 ? -22.769 11.629 31.227 1.00 92.88 84 MET A C 1
ATOM 690 O O . MET A 1 84 ? -22.933 10.788 30.339 1.00 92.88 84 MET A O 1
ATOM 694 N N . GLN A 1 85 ? -21.565 11.987 31.676 1.00 91.06 85 GLN A N 1
ATOM 695 C CA . GLN A 1 85 ? -20.335 11.364 31.201 1.00 91.06 85 GLN A CA 1
ATOM 696 C C . GLN A 1 85 ? -20.282 9.900 31.657 1.00 91.06 85 GLN A C 1
ATOM 698 O O . GLN A 1 85 ? -20.414 9.602 32.845 1.00 91.06 85 GLN A O 1
ATOM 703 N N . LEU A 1 86 ? -20.085 8.995 30.704 1.00 89.62 86 LEU A N 1
ATOM 704 C CA . LEU A 1 86 ? -19.823 7.581 30.953 1.00 89.62 86 LEU A CA 1
ATOM 705 C C . LEU A 1 86 ? -18.369 7.405 31.396 1.00 89.62 86 LEU A C 1
ATOM 707 O O . LEU A 1 86 ? -17.498 8.189 31.010 1.00 89.62 86 LEU A O 1
ATOM 711 N N . ALA A 1 87 ? -18.093 6.388 32.215 1.00 87.62 87 ALA A N 1
ATOM 712 C CA . ALA A 1 87 ? -16.719 6.164 32.648 1.00 87.62 87 ALA A CA 1
ATOM 713 C C . ALA A 1 87 ? -15.842 5.758 31.444 1.00 87.62 87 ALA A C 1
ATOM 715 O O . ALA A 1 87 ? -16.336 5.084 30.529 1.00 87.62 87 ALA A O 1
ATOM 716 N N . PRO A 1 88 ? -14.545 6.121 31.440 1.00 85.94 88 PRO A N 1
ATOM 717 C CA . PRO A 1 88 ? -13.620 5.683 30.400 1.00 85.94 88 PRO A CA 1
ATOM 718 C C . PRO A 1 88 ? -13.651 4.159 30.237 1.00 85.94 88 PRO A C 1
ATOM 720 O O . PRO A 1 88 ? -13.849 3.429 31.212 1.00 85.94 88 PRO A O 1
ATOM 723 N N . ASN A 1 89 ? -13.448 3.675 29.010 1.00 83.94 89 ASN A N 1
ATOM 724 C CA . ASN A 1 89 ? -13.477 2.247 28.658 1.00 83.94 89 ASN A CA 1
ATOM 725 C C . ASN A 1 89 ? -14.827 1.529 28.858 1.00 83.94 89 ASN A C 1
ATOM 727 O O . ASN A 1 89 ? -14.871 0.301 28.824 1.00 83.94 89 ASN A O 1
ATOM 731 N N . GLN A 1 90 ? -15.938 2.253 29.039 1.00 86.31 90 GLN A N 1
ATOM 732 C CA . GLN A 1 90 ? -17.277 1.641 29.041 1.00 86.31 90 GLN A CA 1
ATOM 733 C C . GLN A 1 90 ? -17.935 1.605 27.660 1.00 86.31 90 GLN A C 1
ATOM 735 O O . GLN A 1 90 ? -18.853 0.816 27.443 1.00 86.31 90 GLN A O 1
ATOM 740 N N . VAL A 1 91 ? -17.476 2.442 26.728 1.00 89.94 91 VAL A N 1
ATOM 741 C CA . VAL A 1 91 ? -18.029 2.537 25.375 1.00 89.94 91 VAL A CA 1
ATOM 742 C C . VAL A 1 91 ? -16.954 2.168 24.370 1.00 89.94 91 VAL A C 1
ATOM 744 O O . VAL A 1 91 ? -15.914 2.821 24.292 1.00 89.94 91 VAL A O 1
ATOM 747 N N . TYR A 1 92 ? -17.239 1.127 23.593 1.00 90.50 92 TYR A N 1
ATOM 748 C CA . TYR A 1 92 ? -16.403 0.676 22.490 1.00 90.50 92 TYR A CA 1
ATOM 749 C C . TYR A 1 92 ? -17.067 1.018 21.165 1.00 90.50 92 TYR A C 1
ATOM 751 O O . TYR A 1 92 ? -18.267 0.804 20.990 1.00 90.50 92 TYR A O 1
ATOM 759 N N . VAL A 1 93 ? -16.271 1.505 20.220 1.00 91.62 93 VAL A N 1
ATOM 760 C CA . VAL A 1 93 ? -16.717 1.783 18.854 1.00 91.62 93 VAL A CA 1
ATOM 761 C C . VAL A 1 93 ? -16.077 0.780 17.917 1.00 91.62 93 VAL A C 1
ATOM 763 O O . VAL A 1 93 ? -14.884 0.491 18.019 1.00 91.62 93 VAL A O 1
ATOM 766 N N . ALA A 1 94 ? -16.889 0.230 17.015 1.00 93.75 94 ALA A N 1
ATOM 767 C CA . ALA A 1 94 ? -16.398 -0.636 15.957 1.00 93.75 94 ALA A CA 1
ATOM 768 C C . ALA A 1 94 ? -15.506 0.169 15.012 1.00 93.75 94 ALA A C 1
ATOM 770 O O . ALA A 1 94 ? -15.876 1.261 14.575 1.00 93.75 94 ALA A O 1
ATOM 771 N N . SER A 1 95 ? -14.348 -0.383 14.666 1.00 93.31 95 SER A N 1
ATOM 772 C CA . SER A 1 95 ? -13.493 0.257 13.678 1.00 93.31 95 SER A CA 1
ATOM 773 C C . SER A 1 95 ? -14.181 0.326 12.308 1.00 93.31 95 SER A C 1
ATOM 775 O O . SER A 1 95 ? -14.813 -0.649 11.882 1.00 93.31 95 SER A O 1
ATOM 777 N N . PRO A 1 96 ? -14.008 1.432 11.561 1.00 92.31 96 PRO A N 1
ATOM 778 C CA . PRO A 1 96 ? -14.466 1.514 10.178 1.00 92.31 96 PRO A CA 1
ATOM 779 C C . PRO A 1 96 ? -13.766 0.492 9.266 1.00 92.31 96 PRO A C 1
ATOM 781 O O . PRO A 1 96 ? -14.294 0.165 8.206 1.00 92.31 96 PRO A O 1
ATOM 784 N N . LEU A 1 97 ? -12.607 -0.044 9.668 1.00 93.31 97 LEU A N 1
ATOM 785 C CA . LEU A 1 97 ? -11.882 -1.086 8.937 1.00 93.31 97 LEU A CA 1
ATOM 786 C C . LEU A 1 97 ? -12.484 -2.483 9.121 1.00 93.31 97 LEU A C 1
ATOM 788 O O . LEU A 1 97 ? -12.228 -3.367 8.308 1.00 93.31 97 LEU A O 1
ATOM 792 N N . LEU A 1 98 ? -13.325 -2.686 10.138 1.00 92.19 98 LEU A N 1
ATOM 793 C CA . LEU A 1 98 ? -13.929 -3.985 10.436 1.00 92.19 98 LEU A CA 1
ATOM 794 C C . LEU A 1 98 ? -14.786 -4.504 9.266 1.00 92.19 98 LEU A C 1
ATOM 796 O O . LEU A 1 98 ? -14.793 -5.698 8.976 1.00 92.19 98 LEU A O 1
ATOM 800 N N . THR A 1 99 ? -15.471 -3.608 8.553 1.00 90.56 99 THR A N 1
ATOM 801 C CA . THR A 1 99 ? -16.297 -3.920 7.370 1.00 90.56 99 THR A CA 1
ATOM 802 C C . THR A 1 99 ? -15.686 -3.418 6.063 1.00 90.56 99 THR A C 1
ATOM 804 O O . THR A 1 99 ? -16.287 -3.582 5.005 1.00 90.56 99 THR A O 1
ATOM 807 N N . PHE A 1 100 ? -14.496 -2.819 6.115 1.00 90.38 100 PHE A N 1
ATOM 808 C CA . PHE A 1 100 ? -13.850 -2.257 4.939 1.00 90.38 100 PHE A CA 1
ATOM 809 C C . PHE A 1 100 ? -13.398 -3.356 3.979 1.00 90.38 100 PHE A C 1
ATOM 811 O O . PHE A 1 100 ? -12.793 -4.352 4.384 1.00 90.38 100 PHE A O 1
ATOM 818 N N . GLU A 1 101 ? -13.656 -3.131 2.694 1.00 89.06 101 GLU A N 1
ATOM 819 C CA . GLU A 1 101 ? -13.250 -4.005 1.603 1.00 89.06 101 GLU A CA 1
ATOM 820 C C . GLU A 1 101 ? -12.557 -3.180 0.519 1.00 89.06 101 GLU A C 1
ATOM 822 O O . GLU A 1 101 ? -12.985 -2.078 0.162 1.00 89.06 101 GLU A O 1
ATOM 827 N N . SER A 1 102 ? -11.452 -3.708 -0.002 1.00 89.00 102 SER A N 1
ATOM 828 C CA . SER A 1 102 ? -10.723 -3.102 -1.106 1.00 89.00 102 SER A CA 1
ATOM 829 C C . SER A 1 102 ? -9.999 -4.164 -1.916 1.00 89.00 102 SER A C 1
ATOM 831 O O . SER A 1 102 ? -9.324 -5.026 -1.360 1.00 89.00 102 SER A O 1
ATOM 833 N N . ASP A 1 103 ? -10.056 -4.023 -3.238 1.00 87.50 103 ASP A N 1
ATOM 834 C CA . ASP A 1 103 ? -9.279 -4.855 -4.162 1.00 87.50 103 ASP A CA 1
ATOM 835 C C . ASP A 1 103 ? -7.768 -4.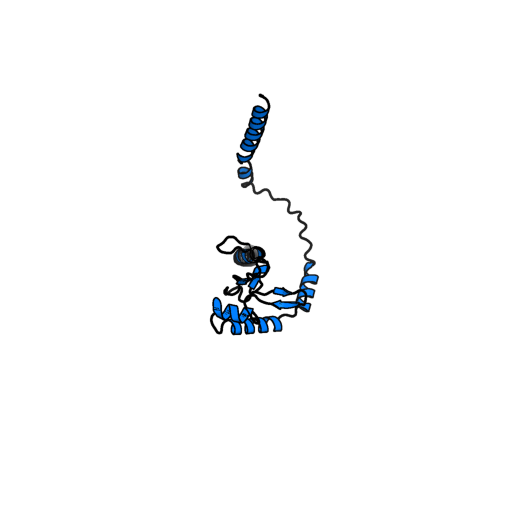590 -4.063 1.00 87.50 103 ASP A C 1
ATOM 837 O O . ASP A 1 103 ? -6.956 -5.425 -4.448 1.00 87.50 103 ASP A O 1
ATOM 841 N N . VAL A 1 104 ? -7.385 -3.405 -3.571 1.00 88.31 104 VAL A N 1
ATOM 842 C CA . VAL A 1 104 ? -5.984 -2.959 -3.490 1.00 88.31 104 VAL A CA 1
ATOM 843 C C . VAL A 1 104 ? -5.394 -3.210 -2.104 1.00 88.31 104 VAL A C 1
ATOM 845 O O . VAL A 1 104 ? -4.226 -3.570 -1.995 1.00 88.31 104 VAL A O 1
ATOM 848 N N . PHE A 1 105 ? -6.199 -3.038 -1.053 1.00 89.75 105 PHE A N 1
ATOM 849 C CA . PHE A 1 105 ? -5.801 -3.269 0.337 1.00 89.75 105 PHE A CA 1
ATOM 850 C C . PHE A 1 105 ? -6.689 -4.363 0.932 1.00 89.75 105 PHE A C 1
ATOM 852 O O . PHE A 1 105 ? -7.671 -4.059 1.610 1.00 89.75 105 PHE A O 1
ATOM 859 N N . PRO A 1 106 ? -6.390 -5.638 0.633 1.00 89.44 106 PRO A N 1
ATOM 860 C CA . PRO A 1 106 ? -7.257 -6.747 1.014 1.00 89.44 106 PRO A CA 1
ATOM 861 C C . PRO A 1 106 ? -7.245 -7.031 2.519 1.00 89.44 106 PRO A C 1
ATOM 863 O O . PRO A 1 106 ? -8.144 -7.717 3.001 1.00 89.44 106 PRO A O 1
ATOM 866 N N . LEU A 1 107 ? -6.219 -6.560 3.237 1.00 91.69 107 LEU A N 1
ATOM 867 C CA . LEU A 1 107 ? -6.043 -6.780 4.665 1.00 91.69 107 LEU A CA 1
ATOM 868 C C . LEU A 1 107 ? -5.365 -5.568 5.316 1.00 91.69 107 LEU A C 1
ATOM 870 O O . LEU A 1 107 ? -4.282 -5.161 4.892 1.00 91.69 107 LEU A O 1
ATOM 874 N N . HIS A 1 108 ? -5.974 -5.039 6.372 1.00 93.56 108 HIS A N 1
ATOM 875 C CA . HIS A 1 108 ? -5.365 -4.066 7.279 1.00 93.56 108 HIS A CA 1
ATOM 876 C C . HIS A 1 108 ? -4.809 -4.797 8.492 1.00 93.56 108 HIS A C 1
ATOM 878 O O . HIS A 1 108 ? -5.462 -5.694 9.024 1.00 93.56 108 HIS A O 1
ATOM 884 N N . PHE A 1 109 ? -3.614 -4.430 8.940 1.00 92.38 109 PHE A N 1
ATOM 885 C CA . PHE A 1 109 ? -2.950 -5.084 10.063 1.00 92.38 109 PHE A CA 1
ATOM 886 C C . PHE A 1 109 ? -1.983 -4.133 10.765 1.00 92.38 109 PHE A C 1
ATOM 888 O O . PHE A 1 109 ? -1.588 -3.108 10.211 1.00 92.38 109 PHE A O 1
ATOM 895 N N . GLN A 1 110 ? -1.591 -4.500 11.978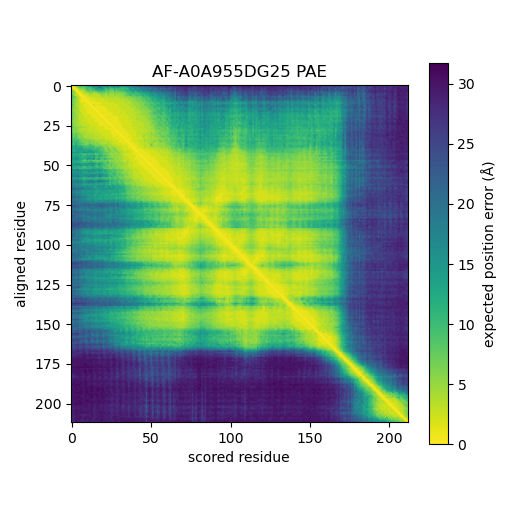 1.00 89.50 110 GLN A N 1
ATOM 896 C CA . GLN A 1 110 ? -0.574 -3.820 12.765 1.00 89.50 110 GLN A CA 1
ATOM 897 C C . GLN A 1 110 ? 0.289 -4.846 13.501 1.00 89.50 110 GLN A C 1
ATOM 899 O O . GLN A 1 110 ? -0.179 -5.936 13.842 1.00 89.50 110 GLN A O 1
ATOM 904 N N . PHE A 1 111 ? 1.536 -4.472 13.768 1.00 87.69 111 PHE A N 1
ATOM 905 C CA . PHE A 1 111 ? 2.418 -5.209 14.664 1.00 87.69 111 PHE A CA 1
ATOM 906 C C . PHE A 1 111 ? 2.399 -4.540 16.033 1.00 87.69 111 PHE A C 1
ATOM 908 O O . PHE A 1 111 ? 2.544 -3.320 16.125 1.00 87.69 111 PHE A O 1
ATOM 915 N N . ASP A 1 112 ? 2.227 -5.331 17.088 1.00 84.06 112 ASP A N 1
ATOM 916 C CA . ASP A 1 112 ? 2.443 -4.845 18.447 1.00 84.06 112 ASP A CA 1
ATOM 917 C C . ASP A 1 112 ? 3.946 -4.777 18.789 1.00 84.06 112 ASP A C 1
ATOM 919 O O . ASP A 1 112 ? 4.820 -5.167 18.007 1.00 84.06 112 ASP A O 1
ATOM 923 N N . ALA A 1 113 ? 4.265 -4.279 19.985 1.00 81.81 113 ALA A N 1
ATOM 924 C CA . ALA A 1 113 ? 5.645 -4.187 20.464 1.00 81.81 113 ALA A CA 1
ATOM 925 C C . ALA A 1 113 ? 6.322 -5.562 20.651 1.00 81.81 113 ALA A C 1
ATOM 927 O O . ALA A 1 113 ? 7.540 -5.634 20.807 1.00 81.81 113 ALA A O 1
ATOM 928 N N . GLN A 1 114 ? 5.542 -6.642 20.661 1.00 82.25 114 GLN A N 1
ATOM 929 C CA . GLN A 1 114 ? 5.985 -8.023 20.803 1.00 82.25 114 GLN A CA 1
ATOM 930 C C . GLN A 1 114 ? 6.138 -8.723 19.440 1.00 82.25 114 GLN A C 1
ATOM 932 O O . GLN A 1 114 ? 6.590 -9.865 19.398 1.00 82.25 114 GLN A O 1
ATOM 937 N N . GLY A 1 115 ? 5.815 -8.045 18.332 1.00 80.19 115 GLY A N 1
ATOM 938 C CA . GLY A 1 115 ? 5.851 -8.600 16.979 1.00 80.19 115 GLY A CA 1
ATOM 939 C C . GLY A 1 115 ? 4.614 -9.424 16.608 1.00 80.19 115 GLY A C 1
ATOM 940 O O . GLY A 1 115 ? 4.592 -10.041 15.544 1.00 80.19 115 GLY A O 1
ATOM 941 N N . THR A 1 116 ? 3.573 -9.434 17.441 1.00 86.00 116 THR A N 1
ATOM 942 C CA . THR A 1 116 ? 2.306 -10.099 17.133 1.00 86.00 116 THR A CA 1
ATOM 943 C C . THR A 1 116 ? 1.546 -9.296 16.088 1.00 86.00 116 THR A C 1
ATOM 945 O O . THR A 1 116 ? 1.329 -8.091 16.240 1.00 86.00 116 THR A O 1
ATOM 948 N N . VAL A 1 117 ? 1.085 -9.978 15.041 1.00 89.31 117 VAL A N 1
ATOM 949 C CA . VAL A 1 117 ? 0.203 -9.373 14.043 1.00 89.31 117 VAL A CA 1
ATOM 950 C C . VAL A 1 117 ? -1.221 -9.355 14.566 1.00 89.31 117 VAL A C 1
ATOM 952 O O . VAL A 1 117 ? -1.781 -10.387 14.931 1.00 89.31 117 VAL A O 1
ATOM 955 N N . THR A 1 118 ? -1.830 -8.176 14.557 1.00 91.00 118 THR A N 1
ATOM 956 C CA . THR A 1 118 ? -3.254 -7.999 14.840 1.00 91.00 118 THR A CA 1
ATOM 957 C C . THR A 1 118 ? -3.928 -7.292 13.671 1.00 91.00 118 THR A C 1
ATOM 959 O O . THR A 1 118 ? -3.284 -6.568 12.914 1.00 91.00 118 THR A O 1
ATOM 962 N N . SER A 1 119 ? -5.223 -7.535 13.476 1.00 93.06 119 SER A N 1
ATOM 963 C CA . SER A 1 119 ? -5.999 -6.895 12.414 1.00 93.06 119 SER A CA 1
ATOM 964 C C . SER A 1 119 ? -7.382 -6.497 12.905 1.00 93.06 119 SER A C 1
ATOM 966 O O . SER A 1 119 ? -8.030 -7.287 13.597 1.00 93.06 119 SER A O 1
ATOM 968 N N . PRO A 1 120 ? -7.884 -5.320 12.494 1.00 93.38 120 PRO A N 1
ATOM 969 C CA . PRO A 1 120 ? -9.247 -4.912 12.799 1.00 93.38 120 PRO A CA 1
ATOM 970 C C . PRO A 1 120 ? -10.282 -5.809 12.107 1.00 93.38 120 PRO A C 1
ATOM 972 O O . PRO A 1 120 ? -11.414 -5.913 12.567 1.00 93.38 120 PRO A O 1
ATOM 975 N N . GLN A 1 121 ? -9.897 -6.484 11.022 1.00 93.56 121 GLN A N 1
ATOM 976 C CA . GLN A 1 121 ? -10.759 -7.357 10.227 1.00 93.56 121 GLN A CA 1
ATOM 977 C C . GLN A 1 121 ? -10.847 -8.788 10.782 1.00 93.56 121 GLN A C 1
ATOM 979 O O . GLN A 1 121 ? -11.715 -9.548 10.349 1.00 93.56 121 GLN A O 1
ATOM 984 N N . VAL A 1 122 ? -9.987 -9.143 11.745 1.00 93.38 122 VAL A N 1
ATOM 985 C CA . VAL A 1 122 ? -9.939 -10.457 12.407 1.00 93.38 122 VAL A CA 1
ATOM 986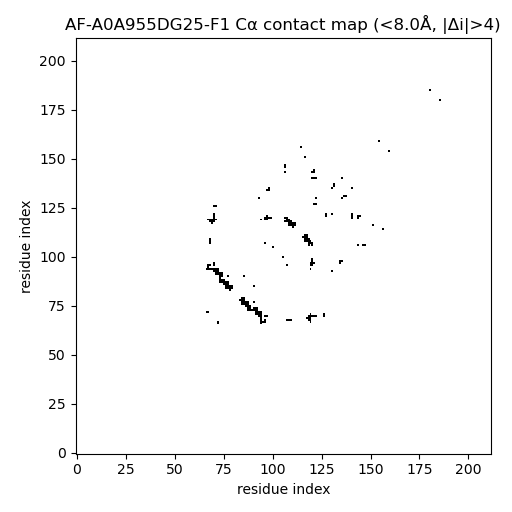 C C . VAL A 1 122 ? -10.113 -10.275 13.925 1.00 93.38 122 VAL A C 1
ATOM 988 O O . VAL A 1 122 ? -9.154 -10.399 14.691 1.00 93.38 122 VAL A O 1
ATOM 991 N N . PRO A 1 123 ? -11.324 -9.915 14.395 1.00 92.50 123 PRO A N 1
ATOM 992 C CA . PRO A 1 123 ? -11.587 -9.777 15.822 1.00 92.50 123 PRO A CA 1
ATOM 993 C C . PRO A 1 123 ? -11.503 -11.136 16.534 1.00 92.50 123 PRO A C 1
ATOM 995 O O . PRO A 1 123 ? -11.871 -12.172 15.983 1.00 92.50 123 PRO A O 1
ATOM 998 N N . THR A 1 124 ? -11.059 -11.125 17.793 1.00 90.06 124 THR A N 1
ATOM 999 C CA . THR A 1 124 ? -10.884 -12.327 18.627 1.00 90.06 124 THR A CA 1
ATOM 1000 C C . THR A 1 124 ? -11.718 -12.270 19.911 1.00 90.06 124 THR A C 1
ATOM 1002 O O . THR A 1 124 ? -12.023 -11.187 20.426 1.00 90.06 124 THR A O 1
ATOM 1005 N N . GLY A 1 125 ? -12.086 -13.442 20.445 1.00 90.38 125 GLY A N 1
ATOM 1006 C CA . GLY A 1 125 ? -12.859 -13.582 21.689 1.00 90.38 125 GLY A CA 1
ATOM 1007 C C . GLY A 1 125 ? -14.191 -12.824 21.653 1.00 90.38 125 GLY A C 1
ATOM 1008 O O . GLY A 1 125 ? -14.836 -12.761 20.613 1.00 90.38 125 GLY A O 1
ATOM 1009 N N . ASN A 1 126 ? -14.553 -12.159 22.753 1.00 90.69 126 ASN A N 1
ATOM 1010 C CA . ASN A 1 126 ? -15.816 -11.412 22.870 1.00 90.69 126 ASN A CA 1
ATOM 1011 C C . ASN A 1 126 ? -16.007 -10.334 21.784 1.00 90.69 126 ASN A C 1
ATOM 1013 O O . ASN A 1 126 ? -17.135 -9.988 21.442 1.00 90.69 126 ASN A O 1
ATOM 1017 N N . ARG A 1 127 ? -14.914 -9.778 21.233 1.00 90.75 127 ARG A N 1
ATOM 1018 C CA . ARG A 1 127 ? -14.989 -8.799 20.134 1.00 90.75 127 ARG A CA 1
ATOM 1019 C C . ARG A 1 127 ? -15.447 -9.450 18.832 1.00 90.75 127 ARG A C 1
ATOM 1021 O O . ARG A 1 127 ? -16.093 -8.785 18.030 1.00 90.75 127 ARG A O 1
ATOM 1028 N N . ARG A 1 128 ? -15.126 -10.730 18.627 1.00 90.94 128 ARG A N 1
ATOM 1029 C CA . ARG A 1 128 ? -15.616 -11.517 17.491 1.00 90.94 128 ARG A CA 1
ATOM 1030 C C . ARG A 1 128 ? -17.112 -11.735 17.605 1.00 90.94 128 ARG A C 1
ATOM 1032 O O . ARG A 1 128 ? -17.829 -11.405 16.669 1.00 90.94 128 ARG A O 1
ATOM 1039 N N . ASP A 1 129 ? -17.562 -12.193 18.769 1.00 90.31 129 ASP A N 1
ATOM 1040 C CA . ASP A 1 129 ? -18.982 -12.440 19.024 1.00 90.31 129 ASP A CA 1
ATOM 1041 C C . ASP A 1 129 ? -19.801 -11.158 18.806 1.00 90.31 129 ASP A C 1
ATOM 1043 O O . ASP A 1 129 ? -20.835 -11.170 18.139 1.00 90.31 129 ASP A O 1
ATOM 1047 N N . LEU A 1 130 ? -19.293 -10.018 19.291 1.00 90.00 130 LEU A N 1
ATOM 1048 C CA . LEU A 1 130 ? -19.909 -8.709 19.073 1.00 90.00 130 LEU A CA 1
ATOM 1049 C C . LEU A 1 130 ? -19.919 -8.300 17.589 1.00 90.00 130 LEU A C 1
ATOM 1051 O O . LEU A 1 130 ? -20.924 -7.775 17.102 1.00 90.00 130 LEU A O 1
ATOM 1055 N N . ALA A 1 131 ? -18.822 -8.533 16.867 1.00 91.00 131 ALA A N 1
ATOM 1056 C CA . ALA A 1 131 ? -18.700 -8.197 15.452 1.00 91.00 131 ALA A CA 1
ATOM 1057 C C . ALA A 1 131 ? -19.652 -9.020 14.577 1.00 91.00 131 ALA A C 1
ATOM 1059 O O . ALA A 1 131 ? -20.342 -8.448 13.734 1.00 91.00 131 ALA A O 1
ATOM 1060 N N . GLU A 1 132 ? -19.723 -10.332 14.798 1.00 91.00 132 GLU A N 1
ATOM 1061 C CA . GLU A 1 132 ? -20.626 -11.247 14.089 1.00 91.00 132 GLU A CA 1
ATOM 1062 C C . GLU A 1 132 ? -22.101 -10.965 14.418 1.00 91.00 132 GLU A C 1
ATOM 1064 O O . GLU A 1 132 ? -22.963 -11.119 13.557 1.00 91.00 132 GLU A O 1
ATOM 1069 N N . ALA A 1 133 ? -22.401 -10.488 15.631 1.00 87.88 133 ALA A N 1
ATOM 1070 C CA . ALA A 1 133 ? -23.757 -10.098 16.011 1.00 87.88 133 ALA A CA 1
ATOM 1071 C C . ALA A 1 133 ? -24.209 -8.752 15.415 1.00 87.88 133 ALA A C 1
ATOM 1073 O O . ALA A 1 133 ? -25.409 -8.540 15.238 1.00 87.88 133 ALA A O 1
ATOM 1074 N N . THR A 1 134 ? -23.276 -7.831 15.141 1.00 85.31 134 THR A N 1
ATOM 1075 C CA . THR A 1 134 ? -23.618 -6.427 14.836 1.00 85.31 134 THR A CA 1
ATOM 1076 C C . THR A 1 134 ? -23.308 -6.023 13.397 1.00 85.31 134 THR A C 1
ATOM 1078 O O . THR A 1 134 ? -24.139 -5.395 12.745 1.00 85.31 134 THR A O 1
ATOM 1081 N N . CYS A 1 135 ? -22.107 -6.338 12.906 1.00 82.19 135 CYS A N 1
ATOM 1082 C CA . CYS A 1 135 ? -21.531 -5.676 11.730 1.00 82.19 135 CYS A CA 1
ATOM 1083 C C . CYS A 1 135 ? -21.032 -6.639 10.643 1.00 82.19 135 CYS A C 1
ATOM 1085 O O . CYS A 1 135 ? -20.802 -6.196 9.519 1.00 82.19 135 CYS A O 1
ATOM 1087 N N . LEU A 1 136 ? -20.818 -7.921 10.953 1.00 85.75 136 LEU A N 1
ATOM 1088 C CA . LEU A 1 136 ? -20.236 -8.899 10.030 1.00 85.75 136 LEU A CA 1
ATOM 1089 C C . LEU A 1 136 ? -21.237 -9.982 9.644 1.00 85.75 136 LEU A C 1
ATOM 1091 O O . LEU A 1 136 ? -21.970 -10.496 10.482 1.00 85.75 136 LEU A O 1
ATOM 1095 N N . LEU A 1 137 ? -21.214 -10.375 8.369 1.00 78.88 137 LEU A N 1
ATOM 1096 C CA . LEU A 1 137 ? -21.930 -11.567 7.932 1.00 78.88 137 LEU A CA 1
ATOM 1097 C C . LEU A 1 137 ? -21.217 -12.838 8.430 1.00 78.88 137 LEU A C 1
ATOM 1099 O O . LEU A 1 137 ? -19.979 -12.881 8.457 1.00 78.88 137 LEU A O 1
ATOM 1103 N N . PRO A 1 138 ? -21.974 -13.906 8.744 1.00 72.94 138 PRO A N 1
ATOM 1104 C CA . PRO A 1 138 ? -21.397 -15.211 9.043 1.00 72.94 138 PRO A CA 1
ATOM 1105 C C . PRO A 1 138 ? -20.474 -15.684 7.909 1.00 72.94 138 PRO A C 1
ATOM 1107 O O . PRO A 1 138 ? -20.842 -15.626 6.737 1.00 72.94 138 PRO A O 1
ATOM 1110 N N . GLY A 1 139 ? -19.273 -16.162 8.250 1.00 75.19 139 GLY A N 1
ATOM 1111 C CA . GLY A 1 139 ? -18.304 -16.707 7.284 1.00 75.19 139 GLY A CA 1
ATOM 1112 C C . GLY A 1 139 ? -17.278 -15.713 6.722 1.00 75.19 139 GLY A C 1
ATOM 1113 O O . GLY A 1 139 ? -16.286 -16.147 6.143 1.00 75.19 139 GLY A O 1
ATOM 1114 N N . VAL A 1 140 ? -17.436 -14.407 6.965 1.00 83.81 140 VAL A N 1
ATOM 1115 C CA . VAL A 1 140 ? -16.455 -13.387 6.541 1.00 83.81 140 VAL A CA 1
ATOM 1116 C C . VAL A 1 140 ? -15.183 -13.417 7.399 1.00 83.81 140 VAL A C 1
ATOM 1118 O O . VAL A 1 140 ? -14.078 -13.249 6.883 1.00 83.81 140 VAL A O 1
ATOM 1121 N N . VAL A 1 141 ? -15.322 -13.662 8.707 1.00 84.44 141 VAL A N 1
ATOM 1122 C CA . VAL A 1 141 ? -14.181 -13.730 9.638 1.00 84.44 141 VAL A CA 1
ATOM 1123 C C . VAL A 1 141 ? -13.216 -14.872 9.272 1.00 84.44 141 VAL A C 1
ATOM 1125 O O . VAL A 1 141 ? -12.031 -14.581 9.126 1.00 84.44 141 VAL A O 1
ATOM 1128 N N . PRO A 1 142 ? -13.675 -16.116 9.007 1.00 88.12 142 PRO A N 1
ATOM 1129 C CA . PRO A 1 142 ? -12.794 -17.198 8.558 1.00 88.12 142 PRO A CA 1
ATOM 1130 C C . PRO A 1 142 ? -11.975 -16.903 7.290 1.00 88.12 142 PRO A C 1
ATOM 1132 O O . PRO A 1 142 ? -10.809 -17.282 7.221 1.00 88.12 142 PRO A O 1
ATOM 1135 N N . ASP A 1 143 ? -12.539 -16.224 6.281 1.00 88.38 143 ASP A N 1
ATOM 1136 C CA . ASP A 1 143 ? -11.777 -15.870 5.066 1.00 88.38 143 ASP A CA 1
ATOM 1137 C C . ASP A 1 143 ? -10.623 -14.913 5.394 1.00 88.38 143 ASP A C 1
ATOM 1139 O O . ASP A 1 143 ? -9.487 -15.098 4.954 1.00 88.38 143 ASP A O 1
ATOM 1143 N N . ARG A 1 144 ? -10.899 -13.914 6.235 1.00 90.50 144 ARG A N 1
ATOM 1144 C CA . ARG A 1 144 ? -9.906 -12.930 6.684 1.00 90.50 144 ARG A CA 1
ATOM 1145 C C . ARG A 1 144 ? -8.854 -13.557 7.599 1.00 90.50 144 ARG A C 1
ATOM 1147 O O . ARG A 1 144 ? -7.681 -13.214 7.478 1.00 90.50 144 ARG A O 1
ATOM 1154 N N . GLU A 1 145 ? -9.241 -14.514 8.442 1.00 90.94 145 GLU A N 1
ATOM 1155 C CA . GLU A 1 145 ? -8.321 -15.335 9.242 1.00 90.94 145 GLU A CA 1
ATOM 1156 C C . GLU A 1 145 ? -7.347 -16.112 8.353 1.00 90.94 145 GLU A C 1
ATOM 1158 O O . GLU A 1 145 ? -6.140 -16.067 8.583 1.00 90.94 145 GLU A O 1
ATOM 1163 N N . ASN A 1 146 ? -7.843 -16.756 7.295 1.00 91.50 146 ASN A N 1
ATOM 1164 C CA . ASN A 1 146 ? -6.997 -17.495 6.357 1.00 91.50 146 ASN A CA 1
ATOM 1165 C C . ASN A 1 146 ? -6.011 -16.575 5.625 1.00 91.50 146 ASN A C 1
ATOM 1167 O O . ASN A 1 146 ? -4.836 -16.917 5.486 1.00 91.50 146 ASN A O 1
ATOM 1171 N N . ARG A 1 147 ? -6.460 -15.390 5.188 1.00 90.81 147 ARG A N 1
ATOM 1172 C CA . ARG A 1 147 ? -5.578 -14.384 4.567 1.00 90.81 147 ARG A CA 1
ATOM 1173 C C . ARG A 1 147 ? -4.508 -13.892 5.535 1.00 90.81 147 ARG A C 1
ATOM 1175 O O . ARG A 1 147 ? -3.355 -13.759 5.139 1.00 90.81 147 ARG A O 1
ATOM 1182 N N . MET A 1 148 ? -4.880 -13.646 6.791 1.00 92.31 148 MET A N 1
ATOM 1183 C CA . MET A 1 148 ? -3.940 -13.249 7.834 1.00 92.31 148 MET A CA 1
ATOM 1184 C C . MET A 1 148 ? -2.907 -14.346 8.100 1.00 92.31 148 MET A C 1
ATOM 1186 O O . MET A 1 148 ? -1.716 -14.064 8.138 1.00 92.31 148 MET A O 1
ATOM 1190 N N . ALA A 1 149 ? -3.340 -15.601 8.227 1.00 90.69 149 ALA A N 1
ATOM 1191 C CA . ALA A 1 149 ? -2.437 -16.728 8.429 1.00 90.69 149 ALA A CA 1
ATOM 1192 C C . ALA A 1 149 ? -1.450 -16.881 7.261 1.00 90.69 149 ALA A C 1
ATOM 1194 O O . ALA A 1 149 ? -0.253 -17.029 7.488 1.00 90.69 149 ALA A O 1
ATOM 1195 N N . ALA A 1 150 ? -1.931 -16.765 6.018 1.00 90.56 150 ALA A N 1
ATOM 1196 C CA . ALA A 1 150 ? -1.079 -16.796 4.830 1.00 90.56 150 ALA A CA 1
ATOM 1197 C C . ALA A 1 150 ? -0.084 -15.622 4.785 1.00 90.56 150 ALA A C 1
ATOM 1199 O O . ALA A 1 150 ? 1.056 -15.795 4.360 1.00 90.56 150 ALA A O 1
ATOM 1200 N N . PHE A 1 151 ? -0.496 -14.433 5.233 1.00 89.88 151 PHE A N 1
ATOM 1201 C CA . PHE A 1 151 ? 0.393 -13.278 5.351 1.00 89.88 151 PHE A CA 1
ATOM 1202 C C . PHE A 1 151 ? 1.488 -13.513 6.396 1.00 89.88 151 PHE A C 1
ATOM 1204 O O . PHE A 1 151 ? 2.658 -13.299 6.100 1.00 89.88 151 PHE A O 1
ATOM 1211 N N . VAL A 1 152 ? 1.122 -13.983 7.590 1.00 88.50 152 VAL A N 1
ATOM 1212 C CA . VAL A 1 152 ? 2.075 -14.255 8.675 1.00 88.50 152 VAL A CA 1
ATOM 1213 C C . VAL A 1 152 ? 3.090 -15.325 8.267 1.00 88.50 152 VAL A C 1
ATOM 1215 O O . VAL A 1 152 ? 4.270 -15.165 8.553 1.00 88.50 152 VAL A O 1
ATOM 1218 N N . ASP A 1 153 ? 2.664 -16.369 7.555 1.00 88.75 153 ASP A N 1
ATOM 1219 C CA . ASP A 1 153 ? 3.559 -17.424 7.056 1.00 88.75 153 ASP A CA 1
ATOM 1220 C C . ASP A 1 153 ? 4.550 -16.910 5.994 1.00 88.75 153 ASP A C 1
ATOM 1222 O O . ASP A 1 153 ? 5.701 -17.339 5.932 1.00 88.75 153 ASP A O 1
ATOM 1226 N N . ALA A 1 154 ? 4.130 -15.941 5.176 1.00 87.44 154 ALA A N 1
ATOM 1227 C CA . ALA A 1 154 ? 4.968 -15.354 4.133 1.00 87.44 154 ALA A CA 1
ATOM 1228 C C . ALA A 1 154 ? 5.930 -14.262 4.641 1.00 87.44 154 ALA A C 1
ATOM 1230 O O . ALA A 1 154 ? 6.868 -13.891 3.928 1.00 87.44 154 ALA A O 1
ATOM 1231 N N . VAL A 1 155 ? 5.687 -13.703 5.829 1.00 84.81 155 VAL A N 1
ATOM 1232 C CA . VAL A 1 155 ? 6.392 -12.521 6.336 1.00 84.81 155 VAL A CA 1
ATOM 1233 C C . VAL A 1 155 ? 7.416 -12.901 7.397 1.00 84.81 155 VAL A C 1
ATOM 1235 O O . VAL A 1 155 ? 7.091 -13.160 8.551 1.00 84.81 155 VAL A O 1
ATOM 1238 N N . ASP A 1 156 ? 8.690 -12.827 7.017 1.00 85.69 156 ASP A N 1
ATOM 1239 C CA . ASP A 1 156 ? 9.805 -12.834 7.962 1.00 85.69 156 ASP A CA 1
ATOM 1240 C C . ASP A 1 156 ? 10.043 -11.406 8.480 1.00 85.69 156 ASP A C 1
ATOM 1242 O O . ASP A 1 156 ? 10.636 -10.559 7.798 1.00 85.69 156 ASP A O 1
ATOM 1246 N N . LEU A 1 157 ? 9.534 -11.131 9.686 1.00 79.38 157 LEU A N 1
ATOM 1247 C CA . LEU A 1 157 ? 9.642 -9.825 10.337 1.00 79.38 157 LEU A CA 1
ATOM 1248 C C . LEU A 1 157 ? 11.099 -9.420 10.587 1.00 79.38 157 LEU A C 1
ATOM 1250 O O . LEU A 1 157 ? 11.441 -8.245 10.451 1.00 79.38 157 LEU A O 1
ATOM 1254 N N . ASP A 1 158 ? 11.958 -10.377 10.937 1.00 81.44 158 ASP A N 1
ATOM 1255 C CA . ASP A 1 158 ? 13.362 -10.112 11.237 1.00 81.44 158 ASP A CA 1
ATOM 1256 C C . ASP A 1 158 ? 14.124 -9.752 9.965 1.00 81.44 158 ASP A C 1
ATOM 1258 O O . ASP A 1 158 ? 14.867 -8.765 9.942 1.00 81.44 158 ASP A O 1
ATOM 1262 N N . ALA A 1 159 ? 13.867 -10.475 8.873 1.00 83.38 159 ALA A N 1
ATOM 1263 C CA . ALA A 1 159 ? 14.403 -10.123 7.565 1.00 83.38 159 ALA A CA 1
ATOM 1264 C C . ALA A 1 159 ? 13.892 -8.754 7.088 1.00 83.38 159 ALA A C 1
ATOM 1266 O O . ALA A 1 159 ? 14.660 -7.969 6.527 1.00 83.38 159 ALA A O 1
ATOM 1267 N N . LEU A 1 160 ? 12.614 -8.434 7.316 1.00 81.00 160 LEU A N 1
ATOM 1268 C CA . LEU A 1 160 ? 12.040 -7.127 6.985 1.00 81.00 160 LEU A CA 1
ATOM 1269 C C . LEU A 1 160 ? 12.687 -6.001 7.785 1.00 81.00 160 LEU A C 1
ATOM 1271 O O . LEU A 1 160 ? 13.123 -5.017 7.189 1.00 81.00 160 LEU A O 1
ATOM 1275 N N . ARG A 1 161 ? 12.808 -6.158 9.105 1.00 81.75 161 ARG A N 1
ATOM 1276 C CA . ARG A 1 161 ? 13.457 -5.181 9.983 1.00 81.75 161 ARG A CA 1
ATOM 1277 C C . ARG A 1 161 ? 14.902 -4.941 9.564 1.00 81.75 161 ARG A C 1
ATOM 1279 O O . ARG A 1 161 ? 15.276 -3.793 9.340 1.00 81.75 161 ARG A O 1
ATOM 1286 N N . HIS A 1 162 ? 15.669 -6.011 9.345 1.00 82.94 162 HIS A N 1
ATOM 1287 C CA . HIS A 1 162 ? 17.050 -5.901 8.882 1.00 82.94 162 HIS A CA 1
ATOM 1288 C C . HIS A 1 162 ? 17.129 -5.155 7.545 1.00 82.94 162 HIS A C 1
ATOM 1290 O O . HIS A 1 162 ? 17.990 -4.298 7.351 1.00 82.94 162 HIS A O 1
ATOM 1296 N N . ARG A 1 163 ? 16.229 -5.444 6.598 1.00 82.00 163 ARG A N 1
ATOM 1297 C CA . ARG A 1 163 ? 16.200 -4.756 5.300 1.00 82.00 163 ARG A CA 1
ATOM 1298 C C . ARG A 1 163 ? 15.825 -3.286 5.423 1.00 82.00 163 ARG A C 1
ATOM 1300 O O . ARG A 1 163 ? 16.445 -2.482 4.736 1.00 82.00 163 ARG A O 1
ATOM 1307 N N . VAL A 1 164 ? 14.864 -2.934 6.278 1.00 80.06 164 VAL A N 1
ATOM 1308 C CA . VAL A 1 164 ? 14.490 -1.536 6.524 1.00 80.06 164 VAL A CA 1
ATOM 1309 C C . VAL A 1 164 ? 15.677 -0.786 7.116 1.00 80.06 164 VAL A C 1
ATOM 1311 O O . VAL A 1 164 ? 16.094 0.207 6.533 1.00 80.06 164 VAL A O 1
ATOM 1314 N N . GLU A 1 165 ? 16.292 -1.305 8.178 1.00 80.75 165 GLU A N 1
ATOM 1315 C CA . GLU A 1 165 ? 17.465 -0.695 8.819 1.00 80.75 165 GLU A CA 1
ATOM 1316 C C . GLU A 1 165 ? 18.635 -0.526 7.841 1.00 80.75 165 GLU A C 1
ATOM 1318 O O . GLU A 1 165 ? 19.239 0.541 7.783 1.00 80.75 165 GLU A O 1
ATOM 1323 N N . THR A 1 166 ? 18.895 -1.528 6.995 1.00 76.50 166 THR A N 1
ATOM 1324 C CA . THR A 1 166 ? 19.947 -1.448 5.964 1.00 76.50 166 THR A CA 1
ATOM 1325 C C . THR A 1 166 ? 19.578 -0.481 4.830 1.00 76.50 166 THR A C 1
ATOM 1327 O O . THR A 1 166 ? 20.451 0.094 4.189 1.00 76.50 166 THR A O 1
ATOM 1330 N N . SER A 1 167 ? 18.284 -0.290 4.554 1.00 63.53 167 SER A N 1
ATOM 1331 C CA . SER A 1 167 ? 17.800 0.621 3.509 1.00 63.53 167 SER A CA 1
ATOM 1332 C C . SER A 1 167 ? 17.701 2.080 3.952 1.00 63.53 167 SER A C 1
ATOM 1334 O O . SER A 1 167 ? 17.584 2.946 3.094 1.00 63.53 167 SER A O 1
ATOM 1336 N N . VAL A 1 168 ? 17.769 2.371 5.258 1.00 55.62 168 VAL A N 1
ATOM 1337 C CA . VAL A 1 168 ? 17.720 3.741 5.806 1.00 55.62 168 VAL A CA 1
ATOM 1338 C C . VAL A 1 168 ? 19.021 4.526 5.552 1.00 55.62 168 VAL A C 1
ATOM 1340 O O . VAL A 1 168 ? 19.048 5.734 5.763 1.00 55.62 168 VAL A O 1
ATOM 1343 N N . ASP A 1 169 ? 20.029 3.918 4.919 1.00 48.75 169 ASP A N 1
ATOM 1344 C CA . ASP A 1 169 ? 21.089 4.632 4.184 1.00 48.75 169 ASP A CA 1
ATOM 1345 C C . ASP A 1 169 ? 20.592 5.201 2.829 1.00 48.75 169 ASP A C 1
ATOM 1347 O O . ASP A 1 169 ? 21.344 5.343 1.861 1.00 48.75 169 ASP A O 1
ATOM 1351 N N . VAL A 1 170 ? 19.313 5.590 2.734 1.00 48.09 170 VAL A N 1
ATOM 1352 C CA . VAL A 1 170 ? 18.944 6.649 1.790 1.00 48.09 170 VAL A CA 1
ATOM 1353 C C . VAL A 1 170 ? 19.653 7.889 2.324 1.00 48.09 170 VAL A C 1
ATOM 1355 O O . VAL A 1 170 ? 19.354 8.271 3.459 1.00 48.09 170 VAL A O 1
ATOM 1358 N N . PRO A 1 171 ? 20.588 8.521 1.582 1.00 43.28 171 PRO A N 1
ATOM 1359 C CA . PRO A 1 171 ? 21.180 9.768 2.038 1.00 43.28 171 PRO A CA 1
ATOM 1360 C C . PRO A 1 171 ? 20.012 10.659 2.402 1.00 43.28 171 PRO A C 1
ATOM 1362 O O . PRO A 1 17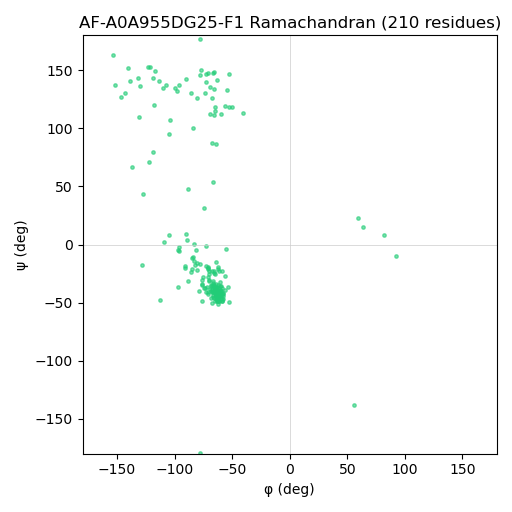1 ? 19.158 10.895 1.542 1.00 43.28 171 PRO A O 1
ATOM 1365 N N . ALA A 1 172 ? 19.939 11.052 3.682 1.00 39.56 172 ALA A N 1
ATOM 1366 C CA . ALA A 1 172 ? 18.943 11.983 4.167 1.00 39.56 172 ALA A CA 1
ATOM 1367 C C . ALA A 1 172 ? 18.835 13.032 3.078 1.00 39.56 172 ALA A C 1
ATOM 1369 O O . ALA A 1 172 ? 19.837 13.689 2.761 1.00 39.56 172 ALA A O 1
ATOM 1370 N N . MET A 1 173 ? 17.677 13.069 2.413 1.00 40.78 173 MET A N 1
ATOM 1371 C CA . MET A 1 173 ? 17.381 14.080 1.425 1.00 40.78 173 MET A CA 1
ATOM 1372 C C . MET A 1 173 ? 17.369 15.343 2.261 1.00 40.78 173 MET A C 1
ATOM 1374 O O . MET A 1 173 ? 16.380 15.685 2.904 1.00 40.78 173 MET A O 1
ATOM 1378 N N . THR A 1 174 ? 18.567 15.903 2.413 1.00 38.44 174 THR A N 1
ATOM 1379 C CA . THR A 1 174 ? 18.849 17.037 3.256 1.00 38.44 174 THR A CA 1
ATOM 1380 C C . THR A 1 174 ? 17.885 18.051 2.711 1.00 38.44 174 THR A C 1
ATOM 1382 O O . THR A 1 174 ? 17.900 18.318 1.508 1.00 38.44 174 THR A O 1
ATOM 1385 N N . ALA A 1 175 ? 16.980 18.510 3.566 1.00 41.12 175 ALA A N 1
ATOM 1386 C CA . ALA A 1 175 ? 15.957 19.485 3.252 1.00 41.12 175 ALA A CA 1
ATOM 1387 C C . ALA A 1 175 ? 16.592 20.858 2.952 1.00 41.12 175 ALA A C 1
ATOM 1389 O O . ALA A 1 175 ? 16.232 21.872 3.529 1.00 41.12 175 ALA A O 1
ATOM 1390 N N . ALA A 1 176 ? 17.542 20.895 2.023 1.00 39.16 176 ALA A N 1
ATOM 1391 C CA . ALA A 1 176 ? 17.846 22.008 1.157 1.00 39.16 176 ALA A CA 1
ATOM 1392 C C . ALA A 1 176 ? 16.970 21.877 -0.101 1.00 39.16 176 ALA A C 1
ATOM 1394 O O . ALA A 1 176 ? 17.439 21.985 -1.230 1.00 39.16 176 ALA A O 1
ATOM 1395 N N . ALA A 1 177 ? 15.669 21.639 0.092 1.00 42.75 177 ALA A N 1
ATOM 1396 C CA . ALA A 1 177 ? 14.697 22.131 -0.861 1.00 42.75 177 ALA A CA 1
ATOM 1397 C C . ALA A 1 177 ? 14.734 23.654 -0.714 1.00 42.75 177 ALA A C 1
ATOM 1399 O O . ALA A 1 177 ? 14.017 24.232 0.099 1.00 42.75 177 ALA A O 1
ATOM 1400 N N . THR A 1 178 ? 15.627 24.316 -1.450 1.00 44.94 178 THR A N 1
ATOM 1401 C CA . THR A 1 178 ? 15.422 25.724 -1.770 1.00 44.94 178 THR A CA 1
ATOM 1402 C C . THR A 1 178 ? 14.021 25.791 -2.369 1.00 44.94 178 THR A C 1
ATOM 1404 O O . THR A 1 178 ? 13.777 25.108 -3.369 1.00 44.94 178 THR A O 1
ATOM 1407 N N . PRO A 1 179 ? 13.069 26.518 -1.761 1.00 44.69 179 PRO A N 1
ATOM 1408 C CA . PRO A 1 179 ? 11.743 26.627 -2.336 1.00 44.69 179 PRO A CA 1
ATOM 1409 C C . PRO A 1 179 ? 11.922 27.257 -3.713 1.00 44.69 179 PRO A C 1
ATOM 1411 O O . PRO A 1 179 ? 12.353 28.403 -3.825 1.00 44.69 179 PRO A O 1
ATOM 1414 N N . VAL A 1 180 ? 11.664 26.487 -4.771 1.00 52.47 180 VAL A N 1
ATOM 1415 C CA . VAL A 1 180 ? 11.562 27.037 -6.120 1.00 52.47 180 VAL A CA 1
ATOM 1416 C C . VAL A 1 180 ? 10.343 27.956 -6.078 1.00 52.47 180 VAL A C 1
ATOM 1418 O O . VAL A 1 180 ? 9.240 27.462 -5.829 1.00 52.47 180 VAL A O 1
ATOM 1421 N N . PRO A 1 181 ? 10.502 29.280 -6.247 1.00 44.25 181 PRO A N 1
ATOM 1422 C CA . PRO A 1 181 ? 9.365 30.179 -6.214 1.00 44.25 181 PRO A CA 1
ATOM 1423 C C . PRO A 1 181 ? 8.488 29.857 -7.422 1.00 44.25 181 PRO A C 1
ATOM 1425 O O . PRO A 1 181 ? 8.882 30.066 -8.568 1.00 44.25 181 PRO A O 1
ATOM 1428 N N . ILE A 1 182 ? 7.306 29.302 -7.161 1.00 53.81 182 ILE A N 1
ATOM 1429 C CA . ILE A 1 182 ? 6.273 29.106 -8.171 1.00 53.81 182 ILE A CA 1
ATOM 1430 C C . ILE A 1 182 ? 5.753 30.510 -8.530 1.00 53.81 182 ILE A C 1
ATOM 1432 O O . ILE A 1 182 ? 5.128 31.142 -7.675 1.00 53.81 182 ILE A O 1
ATOM 1436 N N . PRO A 1 183 ? 5.985 31.025 -9.756 1.00 50.75 183 PRO A N 1
ATOM 1437 C CA . PRO A 1 183 ? 5.744 32.437 -10.078 1.00 50.75 183 PRO A CA 1
ATOM 1438 C C . PRO A 1 183 ? 4.284 32.875 -9.927 1.00 50.75 183 PRO A C 1
ATOM 1440 O O . PRO A 1 183 ? 4.018 34.054 -9.745 1.00 50.75 183 PRO A O 1
ATOM 1443 N N . TRP A 1 184 ? 3.338 31.935 -9.986 1.00 62.62 184 TRP A N 1
ATOM 1444 C CA . TRP A 1 184 ? 1.905 32.228 -9.970 1.00 62.62 184 TRP A CA 1
ATOM 1445 C C . TRP A 1 184 ? 1.245 32.110 -8.584 1.00 62.62 184 TRP A C 1
ATOM 1447 O O . TRP A 1 184 ? 0.074 32.445 -8.451 1.00 62.62 184 TRP A O 1
ATOM 1457 N N . ILE A 1 185 ? 1.972 31.678 -7.542 1.00 49.78 185 ILE A N 1
ATOM 1458 C CA . ILE A 1 185 ? 1.454 31.651 -6.155 1.00 49.78 185 ILE A CA 1
ATOM 1459 C C . ILE A 1 185 ? 1.778 32.960 -5.407 1.00 49.78 185 ILE A C 1
ATOM 1461 O O . ILE A 1 185 ? 1.105 33.303 -4.436 1.00 49.78 185 ILE A O 1
ATOM 1465 N N . ALA A 1 186 ? 2.751 33.744 -5.887 1.00 41.06 186 ALA A N 1
ATOM 1466 C CA . ALA A 1 186 ? 3.140 35.011 -5.263 1.00 41.06 186 ALA A CA 1
ATOM 1467 C C . ALA A 1 186 ? 2.032 36.085 -5.289 1.00 41.06 186 ALA A C 1
ATOM 1469 O O . ALA A 1 186 ? 1.987 36.916 -4.386 1.00 41.06 186 ALA A O 1
ATOM 1470 N N . ASP A 1 187 ? 1.095 36.025 -6.241 1.00 44.84 187 ASP A N 1
ATOM 1471 C CA . ASP A 1 187 ? -0.018 36.985 -6.307 1.00 44.84 187 ASP A CA 1
ATOM 1472 C C . ASP A 1 187 ? -1.175 36.659 -5.345 1.00 44.84 187 ASP A C 1
ATOM 1474 O O . ASP A 1 187 ? -1.975 37.537 -5.029 1.00 44.84 187 ASP A O 1
ATOM 1478 N N . ALA A 1 188 ? -1.256 35.437 -4.802 1.00 46.34 188 ALA A N 1
ATOM 1479 C CA . ALA A 1 188 ? -2.336 35.064 -3.880 1.00 46.34 188 ALA A CA 1
ATOM 1480 C C . ALA A 1 188 ? -2.052 35.450 -2.414 1.00 46.34 188 ALA A C 1
ATOM 1482 O O . ALA A 1 188 ? -2.979 35.591 -1.620 1.00 46.34 188 ALA A O 1
ATOM 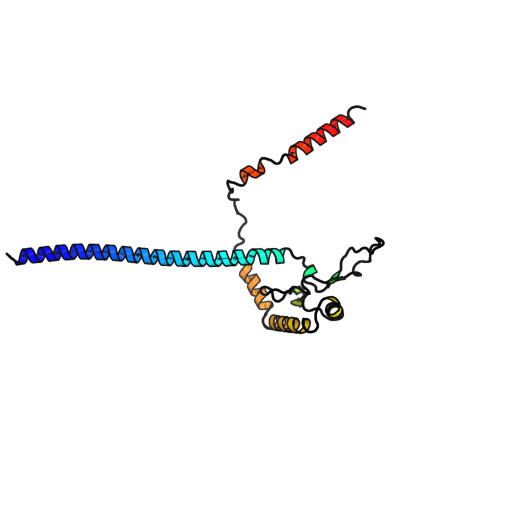1483 N N . ALA A 1 189 ? -0.784 35.660 -2.043 1.00 43.25 189 ALA A N 1
ATOM 1484 C CA . ALA A 1 189 ? -0.386 36.020 -0.676 1.00 43.25 189 ALA A CA 1
ATOM 1485 C C . ALA A 1 189 ? -0.357 37.543 -0.415 1.00 43.25 189 ALA A C 1
ATOM 1487 O O . ALA A 1 189 ? 0.033 37.978 0.668 1.00 43.25 189 ALA A O 1
ATOM 1488 N N . GLY A 1 190 ? -0.769 38.360 -1.393 1.00 40.72 190 GLY A N 1
ATOM 1489 C CA . GLY A 1 190 ? -0.804 39.824 -1.299 1.00 40.72 190 GLY A CA 1
ATOM 1490 C C . GLY A 1 190 ? -2.154 40.431 -0.899 1.00 40.72 190 GLY A C 1
ATOM 1491 O O . GLY A 1 190 ? -2.225 41.641 -0.694 1.00 40.72 190 GLY A O 1
ATOM 1492 N N . GLN A 1 191 ? -3.223 39.638 -0.774 1.00 46.78 191 GLN A N 1
ATOM 1493 C CA . GLN A 1 191 ? -4.567 40.137 -0.449 1.00 46.78 191 GLN A CA 1
ATOM 1494 C C . GLN A 1 191 ? -5.276 39.253 0.585 1.00 46.78 191 GLN A C 1
ATOM 1496 O O . GLN A 1 191 ? -6.298 38.633 0.318 1.00 46.78 191 GLN A O 1
ATOM 1501 N N . THR A 1 192 ? -4.759 39.219 1.811 1.00 43.06 192 THR A N 1
ATOM 1502 C CA . THR A 1 192 ? -5.585 38.878 2.980 1.00 43.06 192 THR A CA 1
ATOM 1503 C C . THR A 1 192 ? -5.889 40.153 3.760 1.00 43.06 192 THR A C 1
ATOM 1505 O O . THR A 1 192 ? -5.120 40.569 4.625 1.00 43.06 192 THR A O 1
ATOM 1508 N N . GLU A 1 193 ? -7.056 40.740 3.479 1.00 48.81 193 GLU A N 1
ATOM 1509 C CA . GLU A 1 193 ? -7.729 41.817 4.236 1.00 48.81 193 GLU A CA 1
ATOM 1510 C C . GLU A 1 193 ? -7.966 41.482 5.728 1.00 48.81 193 GLU A C 1
ATOM 1512 O O . GLU A 1 193 ? -8.393 42.328 6.511 1.00 48.81 193 GLU A O 1
ATOM 1517 N N . VAL A 1 194 ? -7.634 40.267 6.170 1.00 51.88 194 VAL A N 1
ATOM 1518 C CA . VAL A 1 194 ? -7.837 39.775 7.542 1.00 51.88 194 VAL A CA 1
ATOM 1519 C C . VAL A 1 194 ? -6.893 40.448 8.561 1.00 51.88 194 VAL A C 1
ATOM 1521 O O . VAL A 1 194 ? -7.185 40.495 9.754 1.00 51.88 194 VAL A O 1
ATOM 1524 N N . GLY A 1 195 ? -5.774 41.033 8.114 1.00 41.56 195 GLY A N 1
ATOM 1525 C CA . GLY A 1 195 ? -4.805 41.699 9.000 1.00 41.56 195 GLY A CA 1
ATOM 1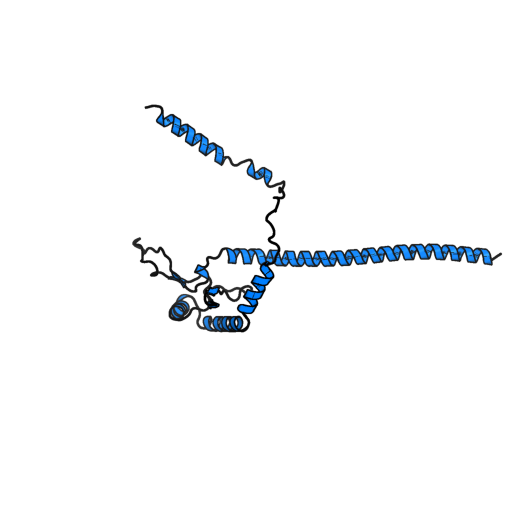526 C C . GLY A 1 195 ? -5.169 43.131 9.424 1.00 41.56 195 GLY A C 1
ATOM 1527 O O . GLY A 1 195 ? -4.668 43.616 10.441 1.00 41.56 195 GLY A O 1
ATOM 1528 N N . GLN A 1 196 ? -6.033 43.826 8.675 1.00 52.28 196 GLN A N 1
ATOM 1529 C CA . GLN A 1 196 ? -6.397 45.224 8.963 1.00 52.28 196 GLN A CA 1
ATOM 1530 C C . GLN A 1 196 ? -7.583 45.339 9.929 1.00 52.28 196 GLN A C 1
ATOM 1532 O O . GLN A 1 196 ? -7.608 46.243 10.768 1.00 52.28 196 GLN A O 1
ATOM 1537 N N . THR A 1 197 ? -8.510 44.380 9.907 1.00 55.19 197 THR A N 1
ATOM 1538 C CA . THR A 1 197 ? -9.649 44.327 10.836 1.00 55.19 197 THR A CA 1
ATOM 1539 C C . THR A 1 197 ? -9.198 44.120 12.284 1.00 55.19 197 THR A C 1
ATOM 1541 O O . THR A 1 197 ? -9.680 44.826 13.171 1.00 55.19 197 THR A O 1
ATOM 1544 N N . ALA A 1 198 ? -8.196 43.268 12.534 1.00 53.44 198 ALA A N 1
ATOM 1545 C CA . ALA A 1 198 ? -7.680 43.012 13.884 1.00 53.44 198 ALA A CA 1
ATOM 1546 C C . ALA A 1 198 ? -6.988 44.234 14.527 1.00 53.44 198 ALA A C 1
ATOM 1548 O O . ALA A 1 198 ? -7.127 44.462 15.729 1.00 53.44 198 ALA A O 1
ATOM 1549 N N . ARG A 1 199 ? -6.286 45.065 13.740 1.00 55.00 199 ARG A N 1
ATOM 1550 C CA . ARG A 1 199 ? -5.672 46.308 14.248 1.00 55.00 199 ARG A CA 1
ATOM 1551 C C . ARG A 1 199 ? -6.702 47.408 14.507 1.00 55.00 199 ARG A C 1
ATOM 1553 O O . ARG A 1 199 ? -6.591 48.099 15.514 1.00 55.00 199 ARG A O 1
ATOM 1560 N N . SER A 1 200 ? -7.734 47.523 13.666 1.00 59.94 200 SER A N 1
ATOM 1561 C CA . SER A 1 200 ? -8.791 48.529 13.856 1.00 59.94 200 SER A CA 1
ATOM 1562 C C . SER A 1 200 ? -9.648 48.283 15.110 1.00 59.94 200 SER A C 1
ATOM 1564 O O . SER A 1 200 ? -9.997 49.234 15.810 1.00 59.94 200 SER A O 1
ATOM 1566 N N . LEU A 1 201 ? -9.906 47.014 15.457 1.00 57.44 201 LEU A N 1
ATOM 1567 C CA . LEU A 1 201 ? -10.630 46.631 16.676 1.00 57.44 201 LEU A CA 1
ATOM 1568 C C . LEU A 1 201 ? -9.794 46.858 17.947 1.00 57.44 201 LEU A C 1
ATOM 1570 O O . LEU A 1 201 ? -10.323 47.315 18.961 1.00 57.44 201 LEU A O 1
ATOM 1574 N N . ALA A 1 202 ? -8.479 46.616 17.886 1.00 58.38 202 ALA A N 1
ATOM 1575 C CA . ALA A 1 202 ? -7.571 46.881 19.003 1.00 58.38 202 ALA A CA 1
ATOM 1576 C C . ALA A 1 202 ? -7.400 48.389 19.283 1.00 58.38 202 ALA A C 1
ATOM 1578 O O . ALA A 1 202 ? -7.303 48.801 20.440 1.00 58.38 202 ALA A O 1
ATOM 1579 N N . GLU A 1 203 ? -7.411 49.233 18.247 1.00 61.38 203 GLU A N 1
ATOM 1580 C CA . GLU A 1 203 ? -7.341 50.691 18.414 1.00 61.38 203 GLU A CA 1
ATOM 1581 C C . GLU A 1 203 ? -8.670 51.315 18.875 1.00 61.38 203 GLU A C 1
ATOM 1583 O O . GLU A 1 203 ? -8.649 52.298 19.619 1.00 61.38 203 GLU A O 1
ATOM 1588 N N . GLN A 1 204 ? -9.823 50.736 18.510 1.00 63.50 204 GLN A N 1
ATOM 1589 C CA . GLN A 1 204 ? -11.129 51.174 19.023 1.00 63.50 204 GLN A CA 1
ATOM 1590 C C . GLN A 1 204 ? -11.339 50.818 20.500 1.00 63.50 204 GLN A C 1
ATOM 1592 O O . GLN A 1 204 ? -11.807 51.668 21.257 1.00 63.50 204 GLN A O 1
ATOM 1597 N N . SER A 1 205 ? -10.929 49.622 20.938 1.00 62.94 205 SER A N 1
ATOM 1598 C CA . SER A 1 205 ? -11.000 49.229 22.356 1.00 62.94 205 SER A CA 1
ATOM 1599 C C . SER A 1 205 ? -10.167 50.162 23.246 1.00 62.94 205 SER A C 1
ATOM 1601 O O . SER A 1 205 ? -10.635 50.596 24.295 1.00 62.94 205 SER A O 1
ATOM 1603 N N . LYS A 1 206 ? -8.988 50.594 22.780 1.00 63.47 206 LYS A N 1
ATOM 1604 C CA . LYS A 1 206 ? -8.113 51.498 23.543 1.00 63.47 206 LYS A CA 1
ATOM 1605 C C . LYS A 1 206 ? -8.641 52.937 23.655 1.00 63.47 206 LYS A C 1
ATOM 1607 O O . LYS A 1 206 ? -8.224 53.665 24.550 1.00 63.47 206 LYS A O 1
ATOM 1612 N N . ARG A 1 207 ? -9.541 53.367 22.759 1.00 60.41 207 ARG A N 1
ATOM 1613 C CA . ARG A 1 207 ? -10.203 54.683 22.846 1.00 60.41 207 ARG A CA 1
ATOM 1614 C C . ARG A 1 207 ? -11.451 54.672 23.731 1.00 60.41 207 ARG A C 1
ATOM 1616 O O . ARG A 1 207 ? -11.806 55.732 24.234 1.00 60.41 207 ARG A O 1
ATOM 1623 N N . ALA A 1 208 ? -12.089 53.519 23.934 1.00 57.56 208 ALA A N 1
ATOM 1624 C CA . ALA A 1 208 ? -13.264 53.399 24.799 1.00 57.56 208 ALA A CA 1
ATOM 1625 C C . ALA A 1 208 ? -12.902 53.424 26.299 1.00 57.56 208 ALA A C 1
ATOM 1627 O O . ALA A 1 208 ? -13.621 54.039 27.079 1.00 57.56 208 ALA A O 1
ATOM 1628 N N . ASP A 1 209 ? -11.749 52.866 26.683 1.00 56.81 209 ASP A N 1
ATOM 1629 C CA . ASP A 1 209 ? -11.292 52.823 28.087 1.00 56.81 209 ASP A CA 1
ATOM 1630 C C . ASP A 1 209 ? -10.585 54.109 28.570 1.00 56.81 209 ASP A C 1
ATOM 1632 O O . ASP A 1 209 ? -10.152 54.192 29.717 1.00 56.81 209 ASP A O 1
ATOM 1636 N N . GLY A 1 210 ? -10.447 55.125 27.711 1.00 53.69 210 GLY A N 1
ATOM 1637 C CA . GLY A 1 210 ? -9.761 56.389 28.023 1.00 53.69 210 GLY A CA 1
ATOM 1638 C C . GLY A 1 210 ? -10.675 57.595 28.264 1.00 53.69 210 GLY A C 1
ATOM 1639 O O . GLY A 1 210 ? -10.171 58.714 28.325 1.00 53.69 210 GLY A O 1
ATOM 1640 N N . ALA A 1 211 ? -11.995 57.401 28.339 1.00 56.12 211 ALA A N 1
ATOM 1641 C CA . ALA A 1 211 ? -12.983 58.480 28.460 1.00 56.12 211 ALA A CA 1
ATOM 1642 C C . ALA A 1 211 ? -13.961 58.281 29.636 1.00 56.12 211 ALA A C 1
ATOM 1644 O O . ALA A 1 211 ? -15.163 58.510 29.488 1.00 56.12 211 ALA A O 1
ATOM 1645 N N . ALA A 1 212 ? -13.438 57.873 30.795 1.00 44.41 212 ALA A N 1
ATOM 1646 C CA . ALA A 1 212 ? -14.127 57.933 32.085 1.00 44.41 212 ALA A CA 1
ATOM 1647 C C . ALA A 1 212 ? -13.278 58.711 33.096 1.00 44.41 212 ALA A C 1
ATOM 1649 O O . ALA A 1 212 ? -12.056 58.441 33.159 1.00 44.41 212 ALA A O 1
#

Secondary structure (DSSP, 8-state):
-HHHHHHHHHHHHHHHHHHHHHHHHHHHHHHHHHHHHHHHHHHHHHHHHHHHHHHHHHHHHHTS-GGGGSSEEE-S--B-TT-PBPPTTS-EEE-TTSS---SS-----EE-TT--EE-TTS--THHHHHHHHHT--TTHHHHHHHHHHHHHHH--HHHHHHHHHHHT-S----S-------TTTTTGGG--THHHHHHHHHHHHHHHTT--

Solvent-accessible surface area (backbone atoms only — not comparable to full-atom values): 12680 Å² total; per-residue (Å²): 124,72,65,65,59,54,54,51,53,50,54,49,52,51,52,53,49,52,50,52,50,52,50,51,52,51,52,54,50,52,52,55,52,50,52,56,52,50,51,54,50,50,52,51,49,51,51,50,52,52,47,66,64,44,48,70,55,51,55,54,62,69,68,53,59,76,62,41,53,34,35,58,34,65,44,73,78,47,62,51,99,85,69,47,75,49,63,64,71,73,48,71,44,75,20,76,46,45,74,60,82,42,97,86,60,79,72,66,69,47,67,49,99,84,67,50,80,43,29,15,50,50,51,62,69,74,55,29,57,51,36,54,73,73,73,41,63,88,71,54,49,61,56,44,44,51,52,49,51,55,48,57,75,73,52,58,62,67,63,48,51,52,49,51,65,66,56,62,74,52,74,74,77,66,82,75,70,70,78,74,80,58,82,80,58,64,71,68,77,74,71,67,74,70,66,57,56,60,52,55,54,56,56,51,55,63,59,64,78,70,76,126

pLDDT: mean 81.24, std 17.62, range [38.44, 98.31]